Protein AF-A0A510KWB6-F1 (afdb_monomer_lite)

Secondary structure (DSSP, 8-state):
-B-TT--EEEEEESSTTHHHHT--TT-STTSHHHHHHHHHHTSSS--S-EEEEE-TT-SSHHHHHHHHHTSTT-----EEEEEE-TTTTHHHHHHHHHHHHH--S-EEEEEEETTTS-SHHHHHHHHHTS--TTEEEEEE-HHHHHTT--HHIIIIITTTTT--TTS-SSEEEE-TT-------THHHHHHHTT-EEEEEEETTEEEEES-B-TTSSSBHHHHHHHHHHHHHHTT-

Radius of gyration: 16.88 Å; chains: 1; bounding box: 36×42×45 Å

pLDDT: mean 74.47, std 12.45, range [38.59, 93.94]

Structure (mmCIF, N/CA/C/O backbone):
data_AF-A0A510KWB6-F1
#
_entry.id   AF-A0A510KWB6-F1
#
loop_
_atom_site.group_PDB
_atom_site.id
_atom_site.type_symbol
_atom_site.label_atom_id
_atom_site.label_alt_id
_atom_site.label_comp_id
_atom_site.label_asym_id
_atom_site.label_entity_id
_atom_site.label_seq_id
_atom_site.pdbx_PDB_ins_code
_atom_site.Cartn_x
_atom_site.Cartn_y
_atom_site.Cartn_z
_atom_site.occupancy
_atom_site.B_iso_or_equiv
_atom_site.auth_seq_id
_atom_site.auth_comp_id
_atom_site.auth_asym_id
_atom_site.auth_atom_id
_atom_site.pdbx_PDB_model_num
ATOM 1 N N . MET A 1 1 ? 1.856 -0.713 -8.725 1.00 49.19 1 MET A N 1
ATOM 2 C CA . MET A 1 1 ? 2.207 0.492 -7.928 1.00 49.19 1 MET A CA 1
ATOM 3 C C . MET A 1 1 ? 1.748 1.726 -8.698 1.00 49.19 1 MET A C 1
ATOM 5 O O . MET A 1 1 ? 1.949 1.733 -9.905 1.00 49.19 1 MET A O 1
ATOM 9 N N . PHE A 1 2 ? 1.135 2.723 -8.046 1.00 50.28 2 PHE A N 1
ATOM 10 C CA . PHE A 1 2 ? 0.721 3.975 -8.703 1.00 50.28 2 PHE A CA 1
ATOM 11 C C . PHE A 1 2 ? 1.737 5.094 -8.455 1.00 50.28 2 PHE A C 1
ATOM 13 O O . PHE A 1 2 ? 2.165 5.289 -7.317 1.00 50.28 2 PHE A O 1
ATOM 20 N N . TYR A 1 3 ? 2.098 5.827 -9.510 1.00 57.41 3 TYR A N 1
ATOM 21 C CA . TYR A 1 3 ? 2.950 7.012 -9.425 1.00 57.41 3 TYR A CA 1
ATOM 22 C C . TYR A 1 3 ? 2.440 8.084 -10.391 1.00 57.41 3 TYR A C 1
ATOM 24 O O . TYR A 1 3 ? 2.232 7.813 -11.573 1.00 57.41 3 TYR A O 1
ATOM 32 N N . LYS A 1 4 ? 2.199 9.292 -9.876 1.00 58.19 4 LYS A N 1
ATOM 33 C CA . LYS A 1 4 ? 1.528 10.381 -10.605 1.00 58.19 4 LYS A CA 1
ATOM 34 C C . LYS A 1 4 ? 2.449 11.113 -11.589 1.00 58.19 4 LYS A C 1
ATOM 36 O O . LYS A 1 4 ? 1.963 11.821 -12.466 1.00 58.19 4 LYS A O 1
ATOM 41 N N . ASP A 1 5 ? 3.759 10.913 -11.468 1.00 63.62 5 ASP A N 1
ATOM 42 C CA . ASP A 1 5 ? 4.750 11.711 -12.198 1.00 63.62 5 ASP A CA 1
ATOM 43 C C . ASP A 1 5 ? 4.896 11.297 -13.670 1.00 63.62 5 ASP A C 1
ATOM 45 O O . ASP A 1 5 ? 5.505 12.022 -14.456 1.00 63.62 5 ASP A O 1
ATOM 49 N N . PHE A 1 6 ? 4.302 10.168 -14.073 1.00 68.94 6 PHE A N 1
ATOM 50 C CA . PHE A 1 6 ? 4.433 9.629 -15.424 1.00 68.94 6 PHE A CA 1
ATOM 51 C C . PHE A 1 6 ? 3.087 9.242 -16.037 1.00 68.94 6 PHE A C 1
ATOM 53 O O . PHE A 1 6 ? 2.169 8.806 -15.343 1.00 68.94 6 PHE A O 1
ATOM 60 N N . ALA A 1 7 ? 2.999 9.362 -17.362 1.00 71.88 7 ALA A N 1
ATOM 61 C CA . ALA A 1 7 ? 1.980 8.701 -18.167 1.00 71.88 7 ALA A CA 1
ATOM 62 C C . ALA A 1 7 ? 2.545 7.352 -18.632 1.00 71.88 7 ALA A C 1
ATOM 64 O O . ALA A 1 7 ? 3.431 7.312 -19.482 1.00 71.88 7 ALA A O 1
ATOM 65 N N . ILE A 1 8 ? 2.071 6.263 -18.035 1.00 73.88 8 ILE A N 1
ATOM 66 C CA . ILE A 1 8 ? 2.465 4.887 -18.332 1.00 73.88 8 ILE A CA 1
ATOM 67 C C . ILE A 1 8 ? 1.179 4.092 -18.515 1.00 73.88 8 ILE A C 1
ATOM 69 O O . ILE A 1 8 ? 0.385 3.997 -17.574 1.00 73.88 8 ILE A O 1
ATOM 73 N N . SER A 1 9 ? 0.979 3.513 -19.699 1.00 70.75 9 SER A N 1
ATOM 74 C CA . SER A 1 9 ? -0.048 2.484 -19.887 1.00 70.75 9 SER A CA 1
ATOM 75 C C . SER A 1 9 ? 0.174 1.334 -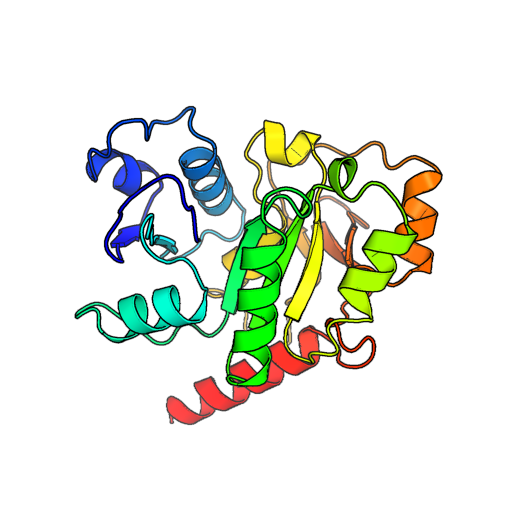18.893 1.00 70.75 9 SER A C 1
ATOM 77 O O . SER A 1 9 ? 1.287 1.173 -18.400 1.00 70.75 9 SER A O 1
ATOM 79 N N . PRO A 1 10 ? -0.853 0.552 -18.528 1.00 73.06 10 PRO A N 1
ATOM 80 C CA . PRO A 1 10 ? -0.660 -0.637 -17.712 1.00 73.06 10 PRO A CA 1
ATOM 81 C C . PRO A 1 10 ? 0.388 -1.545 -18.359 1.00 73.06 10 PRO A C 1
ATOM 83 O O . PRO A 1 10 ? 0.160 -2.092 -19.432 1.00 73.06 10 PRO A O 1
ATOM 86 N N . THR A 1 11 ? 1.536 -1.681 -17.703 1.00 76.81 11 THR A N 1
ATOM 87 C CA . THR A 1 11 ? 2.658 -2.480 -18.200 1.00 76.81 11 THR A CA 1
ATOM 88 C C . THR A 1 11 ? 3.016 -3.531 -17.162 1.00 76.81 11 THR A C 1
ATOM 90 O O . THR A 1 11 ? 3.125 -3.236 -15.966 1.00 76.81 11 THR A O 1
ATOM 93 N N . PHE A 1 12 ? 3.226 -4.759 -17.629 1.00 78.38 12 PHE A N 1
ATOM 94 C CA . PHE A 1 12 ? 3.833 -5.820 -16.840 1.00 78.38 12 PHE A CA 1
ATOM 95 C C . PHE A 1 12 ? 5.342 -5.632 -16.778 1.00 78.38 12 PHE A C 1
ATOM 97 O O . PHE A 1 12 ? 6.016 -5.561 -17.798 1.00 78.38 12 PHE A O 1
ATOM 104 N N . ILE A 1 13 ? 5.849 -5.577 -15.557 1.00 81.31 13 ILE A N 1
ATOM 105 C CA . ILE A 1 13 ? 7.268 -5.559 -15.244 1.00 81.31 13 ILE A CA 1
ATOM 106 C C . ILE A 1 13 ? 7.570 -6.913 -14.624 1.00 81.31 13 ILE A C 1
ATOM 108 O O . ILE A 1 13 ? 6.973 -7.254 -13.600 1.00 81.31 13 ILE A O 1
ATOM 112 N N . THR A 1 14 ? 8.466 -7.666 -15.240 1.00 82.44 14 THR A N 1
ATOM 113 C CA . THR A 1 14 ? 9.001 -8.955 -14.784 1.00 82.44 14 THR A CA 1
ATOM 114 C C . THR A 1 14 ? 10.346 -8.801 -14.077 1.00 82.44 14 THR A C 1
ATOM 116 O O . THR A 1 14 ? 10.689 -9.608 -13.215 1.00 82.44 14 THR A O 1
ATOM 119 N N . GLU A 1 15 ? 11.062 -7.713 -14.358 1.00 87.44 15 GLU A N 1
ATOM 120 C CA . GLU A 1 15 ? 12.245 -7.281 -13.623 1.00 87.44 15 GLU A CA 1
ATOM 121 C C . GLU A 1 15 ? 12.381 -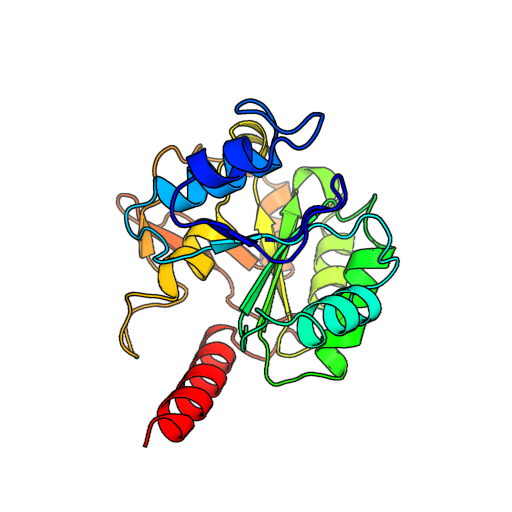5.749 -13.631 1.00 87.44 15 GLU A C 1
ATOM 123 O O . GLU A 1 15 ? 11.819 -5.084 -14.498 1.00 87.44 15 GLU A O 1
ATOM 128 N N . PRO A 1 16 ? 13.126 -5.131 -12.692 1.00 88.00 16 PRO A N 1
ATOM 129 C CA . PRO A 1 16 ? 13.236 -3.670 -12.629 1.00 88.00 16 PRO A CA 1
ATOM 130 C C . PRO A 1 16 ? 13.730 -3.023 -13.929 1.00 88.00 16 PRO A C 1
ATOM 132 O O . PRO A 1 16 ? 13.340 -1.892 -14.215 1.00 88.00 16 PRO A O 1
ATOM 135 N N . GLY A 1 17 ? 14.551 -3.737 -14.710 1.00 90.44 17 GLY A N 1
ATOM 136 C CA . GLY A 1 17 ? 15.065 -3.289 -16.005 1.00 90.44 17 GLY A CA 1
ATOM 137 C C . GLY A 1 17 ? 13.966 -2.914 -17.001 1.00 90.44 17 GLY A C 1
ATOM 138 O O . GLY A 1 17 ? 14.098 -1.884 -17.661 1.00 90.44 17 GLY A O 1
ATOM 139 N N . ASP A 1 18 ? 12.842 -3.640 -17.009 1.00 90.12 18 ASP A N 1
ATOM 140 C CA . ASP A 1 18 ? 11.717 -3.407 -17.929 1.00 90.12 18 ASP A CA 1
ATOM 141 C C . ASP A 1 18 ? 11.168 -1.972 -17.819 1.00 90.12 18 ASP A C 1
ATOM 143 O O . ASP A 1 18 ? 10.675 -1.400 -18.788 1.00 90.12 18 ASP A O 1
ATOM 147 N N . LEU A 1 19 ? 11.290 -1.330 -16.647 1.00 87.62 19 LEU A N 1
ATOM 148 C CA . LEU A 1 19 ? 10.888 0.070 -16.464 1.00 87.62 19 LEU A CA 1
ATOM 149 C C . LEU A 1 19 ? 11.737 1.056 -17.259 1.00 87.62 19 LEU A C 1
ATOM 151 O O . LEU A 1 19 ? 11.233 2.097 -17.679 1.00 87.62 19 LEU A O 1
ATOM 155 N N . LEU A 1 20 ? 13.030 0.773 -17.403 1.00 90.50 20 LEU A N 1
ATOM 156 C CA . LEU A 1 20 ? 13.951 1.629 -18.145 1.00 90.50 20 LEU A CA 1
ATOM 157 C C . LEU A 1 20 ? 13.717 1.480 -19.652 1.00 90.50 20 LEU A C 1
ATOM 159 O O . LEU A 1 20 ? 13.865 2.450 -20.393 1.00 90.50 20 LEU A O 1
ATOM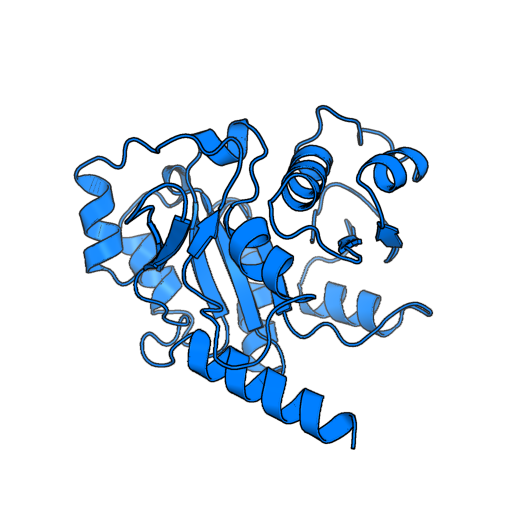 163 N N . GLU A 1 21 ? 13.273 0.300 -20.090 1.00 91.38 21 GLU A N 1
ATOM 164 C CA . GLU A 1 21 ? 12.922 0.018 -21.485 1.00 91.38 21 GLU A CA 1
ATOM 165 C C . GLU A 1 21 ? 11.677 0.779 -21.958 1.00 91.38 21 GLU A C 1
ATOM 167 O O . GLU A 1 21 ? 11.555 1.080 -23.146 1.00 91.38 21 GLU A O 1
ATOM 172 N N . LEU A 1 22 ? 10.803 1.202 -21.033 1.00 86.12 22 LEU A N 1
ATOM 173 C CA . LEU A 1 22 ? 9.678 2.097 -21.340 1.00 86.12 22 LEU A CA 1
ATOM 174 C C . LEU A 1 22 ? 10.124 3.478 -21.843 1.00 86.12 22 LEU A C 1
ATOM 176 O O . LEU A 1 22 ? 9.303 4.225 -22.376 1.00 86.12 22 LEU A O 1
ATOM 180 N N . ASN A 1 23 ? 11.404 3.828 -21.668 1.00 85.56 23 ASN A N 1
ATOM 181 C CA . ASN A 1 23 ? 12.025 5.055 -22.166 1.00 85.56 23 ASN A CA 1
ATOM 182 C C . ASN A 1 23 ? 11.252 6.335 -21.782 1.00 85.56 23 ASN A C 1
ATOM 184 O O . ASN A 1 23 ? 11.099 7.276 -22.566 1.00 85.56 23 ASN A O 1
ATOM 188 N N . ILE A 1 24 ? 10.733 6.360 -20.553 1.00 84.69 24 ILE A N 1
ATOM 189 C CA . ILE A 1 24 ? 9.972 7.487 -20.017 1.00 84.69 24 ILE A CA 1
ATOM 190 C C . ILE A 1 24 ? 10.943 8.582 -19.571 1.00 84.69 24 ILE A C 1
ATOM 192 O O . ILE A 1 24 ? 11.820 8.362 -18.735 1.00 84.69 24 ILE A O 1
ATOM 196 N N . SER A 1 25 ? 10.755 9.798 -20.084 1.00 84.12 25 SER A N 1
ATOM 197 C CA . SER A 1 25 ? 11.581 10.950 -19.709 1.00 84.12 25 SER A CA 1
ATOM 198 C C . SER A 1 25 ? 11.573 11.182 -18.193 1.00 84.12 25 SER A C 1
ATOM 200 O O . SER A 1 25 ? 10.521 11.372 -17.590 1.00 84.12 25 SER A O 1
ATOM 202 N N . GLY A 1 26 ? 12.760 11.219 -17.582 1.00 83.12 26 GLY A N 1
ATOM 203 C CA . GLY A 1 26 ? 12.937 11.441 -16.142 1.00 83.12 26 GLY A CA 1
ATOM 204 C C . GLY A 1 26 ? 12.871 10.175 -15.280 1.00 83.12 26 GLY A C 1
ATOM 205 O O . GLY A 1 26 ? 13.313 10.215 -14.131 1.00 83.12 26 GLY A O 1
ATOM 206 N N . LEU A 1 27 ? 12.413 9.043 -15.827 1.00 86.75 27 LEU A N 1
ATOM 207 C CA . LEU A 1 27 ? 12.504 7.744 -15.167 1.00 86.75 27 LEU A CA 1
ATOM 208 C C . LEU A 1 27 ? 13.896 7.144 -15.407 1.00 86.75 27 LEU A C 1
ATOM 210 O O . LEU A 1 27 ? 14.296 6.888 -16.537 1.00 86.75 27 LEU A O 1
ATOM 214 N N . ASN A 1 28 ? 14.655 6.945 -14.333 1.00 88.94 28 ASN A N 1
ATOM 215 C CA . ASN A 1 28 ? 15.967 6.295 -14.347 1.00 88.94 28 ASN A CA 1
ATOM 216 C C . ASN A 1 28 ? 16.218 5.591 -13.006 1.00 88.94 28 ASN A C 1
ATOM 218 O O . ASN A 1 28 ? 15.403 5.695 -12.088 1.00 88.94 28 ASN A O 1
ATOM 222 N N . GLU A 1 29 ? 17.368 4.933 -12.860 1.00 89.44 29 GLU A N 1
ATOM 223 C CA . GLU A 1 29 ? 17.720 4.164 -11.658 1.00 89.44 29 GLU A CA 1
ATOM 224 C C . GLU A 1 29 ? 17.702 4.975 -10.350 1.00 89.44 29 GLU A C 1
ATOM 226 O O . GLU A 1 29 ? 17.475 4.441 -9.262 1.00 89.44 29 GLU A O 1
ATOM 231 N N . ASN A 1 30 ? 17.922 6.289 -10.434 1.00 86.50 30 ASN A N 1
ATOM 232 C CA . ASN A 1 30 ? 17.920 7.167 -9.269 1.00 86.50 30 ASN A CA 1
ATOM 233 C C . ASN A 1 30 ? 16.517 7.642 -8.875 1.00 86.50 30 ASN A C 1
ATOM 235 O O . ASN A 1 30 ? 16.350 8.159 -7.765 1.00 86.50 30 ASN A O 1
ATOM 239 N N . HIS A 1 31 ? 15.527 7.460 -9.747 1.00 83.69 31 HIS A N 1
ATOM 240 C CA . HIS A 1 31 ? 14.159 7.896 -9.531 1.00 83.69 31 HIS A CA 1
ATOM 241 C C . HIS A 1 31 ? 13.463 7.058 -8.445 1.00 83.69 31 HIS A C 1
ATOM 243 O O . HIS A 1 31 ? 13.607 5.836 -8.398 1.00 83.69 31 HIS A O 1
ATOM 249 N N . ASN A 1 32 ? 12.664 7.697 -7.581 1.00 76.31 32 ASN A N 1
ATOM 250 C CA . ASN A 1 32 ? 12.010 7.020 -6.452 1.00 76.31 32 ASN A CA 1
ATOM 251 C C . ASN A 1 32 ? 11.112 5.867 -6.911 1.00 76.31 32 ASN A C 1
ATOM 253 O O . ASN A 1 32 ? 11.165 4.786 -6.334 1.00 76.31 32 ASN A O 1
ATOM 257 N N . PHE A 1 33 ? 10.345 6.069 -7.986 1.00 77.88 33 PHE A N 1
ATOM 258 C CA . PHE A 1 33 ? 9.503 5.018 -8.560 1.00 77.88 33 PHE A CA 1
ATOM 259 C C . PHE A 1 33 ? 10.300 3.766 -8.958 1.00 77.88 33 PHE A C 1
ATOM 261 O O . PHE A 1 33 ? 9.929 2.662 -8.566 1.00 77.88 33 PHE A O 1
ATOM 268 N N . TYR A 1 34 ? 11.430 3.936 -9.656 1.00 84.75 34 TYR A N 1
ATOM 269 C CA . TYR A 1 34 ? 12.299 2.818 -10.025 1.00 84.75 34 TYR A CA 1
ATOM 270 C C . TYR A 1 34 ? 12.833 2.107 -8.783 1.00 84.75 34 TYR A C 1
ATOM 272 O O . TYR A 1 34 ? 12.730 0.889 -8.678 1.00 84.75 34 TYR A O 1
ATOM 280 N N . LYS A 1 35 ? 13.348 2.864 -7.805 1.00 82.44 35 LYS A N 1
ATOM 281 C CA . LYS A 1 35 ? 13.899 2.284 -6.575 1.00 82.44 35 LYS A CA 1
ATOM 282 C C . LYS A 1 35 ? 12.866 1.475 -5.795 1.00 82.44 35 LYS A C 1
ATOM 284 O O . LYS A 1 35 ? 13.223 0.439 -5.252 1.00 82.44 35 LYS A O 1
ATOM 289 N N . LEU A 1 36 ? 11.601 1.899 -5.776 1.00 77.31 36 LEU A N 1
ATOM 290 C CA . LEU A 1 36 ? 10.521 1.180 -5.090 1.00 77.31 36 LEU A CA 1
ATOM 291 C C . LEU A 1 36 ? 10.212 -0.162 -5.776 1.00 77.31 36 LEU A C 1
ATOM 293 O O . LEU A 1 36 ? 10.038 -1.172 -5.093 1.00 77.31 36 LEU A O 1
ATOM 297 N N . ILE A 1 37 ? 10.228 -0.206 -7.112 1.00 79.81 37 ILE A N 1
ATOM 298 C CA . ILE A 1 37 ? 10.082 -1.456 -7.871 1.00 79.81 37 ILE A CA 1
ATOM 299 C C . ILE A 1 37 ? 11.324 -2.347 -7.722 1.00 79.81 37 ILE A C 1
ATOM 301 O O . ILE A 1 37 ? 11.193 -3.520 -7.379 1.00 79.81 37 ILE A O 1
ATOM 305 N N . ALA A 1 38 ? 12.530 -1.794 -7.862 1.00 81.88 38 ALA A N 1
ATOM 306 C CA . ALA A 1 38 ? 13.785 -2.513 -7.625 1.00 81.88 38 ALA A CA 1
ATOM 307 C C . ALA A 1 38 ? 13.878 -3.067 -6.194 1.00 81.88 38 ALA A C 1
ATOM 309 O O . ALA A 1 38 ? 14.337 -4.189 -5.966 1.00 81.88 38 ALA A O 1
ATOM 310 N N . SER A 1 39 ? 13.375 -2.313 -5.218 1.00 77.81 39 SER A N 1
ATOM 311 C CA . SER A 1 39 ? 13.257 -2.771 -3.843 1.00 77.81 39 SER A CA 1
ATOM 312 C C . SER A 1 39 ? 12.329 -3.974 -3.749 1.00 77.81 39 SER A C 1
ATOM 314 O O . SER A 1 39 ? 12.745 -4.960 -3.153 1.00 77.81 39 SER A O 1
ATOM 316 N N . ALA A 1 40 ? 11.147 -3.958 -4.374 1.00 75.12 40 ALA A N 1
ATOM 317 C CA . ALA A 1 40 ? 10.238 -5.106 -4.369 1.00 75.12 40 ALA A CA 1
ATOM 318 C C . ALA A 1 40 ? 10.892 -6.377 -4.948 1.00 75.12 40 ALA A C 1
ATOM 320 O O . ALA A 1 40 ? 10.759 -7.451 -4.365 1.00 75.12 40 ALA A O 1
ATOM 321 N N . TYR A 1 41 ? 11.665 -6.248 -6.031 1.00 77.81 41 TYR A N 1
ATOM 322 C CA . TYR A 1 41 ? 12.361 -7.374 -6.669 1.00 77.81 41 TYR A CA 1
ATOM 323 C C . TYR A 1 41 ? 13.589 -7.893 -5.898 1.00 77.81 41 TYR A C 1
ATOM 325 O O . TYR A 1 41 ? 13.981 -9.042 -6.080 1.00 77.81 41 TYR A O 1
ATOM 333 N N . SER A 1 42 ? 14.174 -7.093 -5.002 1.00 76.19 42 SER A N 1
ATOM 334 C CA . SER A 1 42 ? 15.333 -7.497 -4.178 1.00 76.19 42 SER A CA 1
ATOM 335 C C . SER A 1 42 ? 14.964 -8.180 -2.85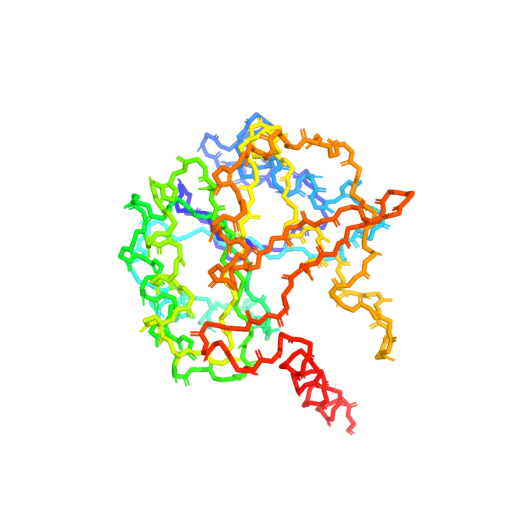2 1.00 76.19 42 SER A C 1
ATOM 337 O O . SER A 1 42 ? 15.843 -8.503 -2.045 1.00 76.19 42 SER A O 1
ATOM 339 N N . GLN A 1 43 ? 13.671 -8.390 -2.594 1.00 72.00 43 GLN A N 1
ATOM 340 C CA . GLN A 1 43 ? 13.199 -9.062 -1.384 1.00 72.00 43 GLN A CA 1
ATOM 341 C C . GLN A 1 43 ? 13.275 -10.582 -1.507 1.00 72.00 43 GLN A C 1
ATOM 343 O O . GLN A 1 43 ? 13.285 -11.130 -2.603 1.00 72.00 43 GLN A O 1
ATOM 348 N N . ALA A 1 44 ? 13.274 -11.271 -0.361 1.00 63.94 44 ALA A N 1
ATOM 349 C CA . ALA A 1 44 ? 13.306 -12.736 -0.310 1.00 63.94 44 ALA A CA 1
ATOM 350 C C . ALA A 1 44 ? 12.115 -13.395 -1.034 1.00 63.94 44 ALA A C 1
ATOM 352 O O . ALA A 1 44 ? 12.236 -14.514 -1.522 1.00 63.94 44 ALA A O 1
ATOM 353 N N . TYR A 1 45 ? 10.981 -12.693 -1.107 1.00 63.22 45 TYR A N 1
ATOM 354 C CA . TYR A 1 45 ? 9.819 -13.090 -1.895 1.00 63.22 45 TYR A CA 1
ATOM 355 C C . TYR A 1 45 ? 9.657 -12.126 -3.066 1.00 63.22 45 TYR A C 1
ATOM 357 O O . TYR A 1 45 ? 9.018 -11.078 -2.951 1.00 63.22 45 TYR A O 1
ATOM 365 N N . THR A 1 46 ? 10.298 -12.473 -4.177 1.00 66.38 46 THR A N 1
ATOM 366 C CA . THR A 1 46 ? 10.262 -11.699 -5.414 1.00 66.38 46 THR A CA 1
ATOM 367 C C . THR A 1 46 ? 8.874 -11.804 -6.060 1.00 66.38 46 THR A C 1
ATOM 369 O O . THR A 1 46 ? 8.367 -12.919 -6.227 1.00 66.38 46 THR A O 1
ATOM 372 N N . PRO A 1 47 ? 8.236 -10.681 -6.437 1.00 64.75 47 PRO A N 1
ATOM 373 C CA . PRO A 1 47 ? 7.014 -10.714 -7.232 1.00 64.75 47 PRO A CA 1
ATOM 374 C C . PRO A 1 47 ? 7.230 -11.490 -8.537 1.00 64.75 47 PRO A C 1
ATOM 376 O O . PRO A 1 47 ? 8.266 -11.339 -9.175 1.00 64.75 47 PRO A O 1
ATOM 379 N N . LEU A 1 48 ? 6.247 -12.293 -8.955 1.00 64.56 48 LEU A N 1
ATOM 380 C CA . LEU A 1 48 ? 6.279 -12.929 -10.280 1.00 64.56 48 LEU A CA 1
ATOM 381 C C . LEU A 1 48 ? 6.098 -11.896 -11.396 1.00 64.56 48 LEU A C 1
ATOM 383 O O . LEU A 1 48 ? 6.727 -12.005 -12.436 1.00 64.56 48 LEU A O 1
ATOM 387 N N . ASN A 1 49 ? 5.225 -10.913 -11.162 1.00 66.19 49 ASN A N 1
ATOM 388 C CA . ASN A 1 49 ? 4.991 -9.769 -12.032 1.00 66.19 49 ASN A CA 1
ATOM 389 C C . ASN A 1 49 ? 4.573 -8.574 -11.170 1.00 66.19 49 ASN A C 1
ATOM 391 O O . ASN A 1 49 ? 3.867 -8.740 -10.168 1.00 66.19 49 ASN A O 1
ATOM 395 N N . VAL A 1 50 ? 4.930 -7.364 -11.594 1.00 70.00 50 VAL A N 1
ATOM 396 C CA . VAL A 1 50 ? 4.386 -6.118 -11.049 1.00 70.00 50 VAL A CA 1
ATOM 397 C C . VAL A 1 50 ? 3.722 -5.341 -12.168 1.00 70.00 50 VAL A C 1
ATOM 399 O O . VAL A 1 50 ? 4.340 -5.057 -13.186 1.00 70.00 50 VAL A O 1
ATOM 402 N N . VAL A 1 51 ? 2.473 -4.938 -11.949 1.00 70.69 51 VAL A N 1
ATOM 403 C CA . VAL A 1 51 ? 1.819 -3.983 -12.844 1.00 70.69 51 VAL A CA 1
ATOM 404 C C . VAL A 1 51 ? 2.167 -2.580 -12.408 1.00 70.69 51 VAL A C 1
ATOM 406 O O . VAL A 1 51 ? 1.932 -2.173 -11.255 1.00 70.69 51 VAL A O 1
ATOM 409 N N . VAL A 1 52 ? 2.708 -1.833 -13.355 1.00 73.31 52 VAL A N 1
ATOM 410 C CA . VAL A 1 52 ? 2.924 -0.403 -13.216 1.00 73.31 52 VAL A CA 1
ATOM 411 C C . VAL A 1 52 ? 1.924 0.345 -14.066 1.00 73.31 52 VAL A C 1
ATOM 413 O O . VAL A 1 52 ? 1.607 -0.051 -15.182 1.00 73.31 52 VAL A O 1
ATOM 416 N N . TYR A 1 53 ? 1.397 1.416 -13.489 1.00 69.81 53 TYR A N 1
ATOM 417 C CA . TYR A 1 53 ? 0.466 2.289 -14.169 1.00 69.81 53 TYR A CA 1
ATOM 418 C C . TYR A 1 53 ? 0.691 3.717 -13.692 1.00 69.81 53 TYR A C 1
ATOM 420 O O . TYR A 1 53 ? 0.707 3.987 -12.485 1.00 69.81 53 TYR A O 1
ATOM 428 N N . GLY A 1 54 ? 0.876 4.616 -14.650 1.00 67.00 54 GLY A N 1
ATOM 429 C CA . GLY A 1 54 ? 1.026 6.040 -14.416 1.00 67.00 54 GLY A CA 1
ATOM 430 C C . GLY A 1 54 ? -0.067 6.760 -15.179 1.00 67.00 54 GLY A C 1
ATOM 431 O O . GLY A 1 54 ? -0.116 6.711 -16.403 1.00 67.00 54 GLY A O 1
ATOM 432 N N . ASN A 1 55 ? -0.966 7.429 -14.471 1.00 64.19 55 ASN A N 1
ATOM 433 C CA . ASN A 1 55 ? -1.918 8.315 -15.120 1.00 64.19 55 ASN A CA 1
ATOM 434 C C . ASN A 1 55 ? -1.789 9.700 -14.522 1.00 64.19 55 ASN A C 1
ATOM 436 O O . ASN A 1 55 ? -2.438 10.024 -13.529 1.00 64.19 55 ASN A O 1
ATOM 440 N N . ASN A 1 56 ? -0.955 10.518 -15.157 1.00 66.44 56 ASN A N 1
ATOM 441 C CA . ASN A 1 56 ? -0.798 11.925 -14.807 1.00 66.44 56 ASN A CA 1
ATOM 442 C C . ASN A 1 56 ? -2.064 12.761 -15.094 1.00 66.44 56 ASN A C 1
ATOM 444 O O . ASN A 1 56 ? -2.116 13.924 -14.699 1.00 66.44 56 ASN A O 1
ATOM 448 N N . THR A 1 57 ? -3.085 12.184 -15.743 1.00 62.94 57 THR A N 1
ATOM 449 C CA . THR A 1 57 ? -4.371 12.845 -16.025 1.00 62.94 57 THR A CA 1
ATOM 450 C C . THR A 1 57 ? -5.510 12.433 -15.092 1.00 62.94 57 THR A C 1
ATOM 452 O O . THR A 1 57 ? -6.515 13.137 -15.042 1.00 62.94 57 THR A O 1
ATOM 455 N N . ALA A 1 58 ? -5.370 11.347 -14.319 1.00 72.88 58 ALA A N 1
ATOM 456 C CA . ALA A 1 58 ? -6.402 10.933 -13.367 1.00 72.88 58 ALA A CA 1
ATOM 457 C C . ALA A 1 58 ? -6.382 11.842 -12.130 1.00 72.88 58 ALA A C 1
ATOM 459 O O . ALA A 1 58 ? -5.458 11.792 -11.313 1.00 72.88 58 ALA A O 1
ATOM 460 N N . ALA A 1 59 ? -7.424 12.656 -11.967 1.00 79.00 59 ALA A N 1
ATOM 461 C CA . ALA A 1 59 ? -7.601 13.513 -10.801 1.00 79.00 59 ALA A CA 1
ATOM 462 C C . ALA A 1 59 ? -8.138 12.727 -9.595 1.00 79.00 59 ALA A C 1
ATOM 464 O O . ALA A 1 59 ? -7.912 13.118 -8.447 1.00 79.00 59 ALA A O 1
ATOM 465 N N . THR A 1 60 ? -8.828 11.609 -9.844 1.00 87.00 60 THR A N 1
ATOM 466 C CA . THR A 1 60 ? -9.387 10.732 -8.808 1.00 87.00 60 THR A CA 1
ATOM 467 C C . THR A 1 60 ? -8.993 9.270 -9.002 1.00 87.00 60 THR A C 1
ATOM 469 O O . THR A 1 60 ? -8.664 8.826 -10.102 1.00 87.00 60 THR A O 1
ATOM 472 N N . PHE A 1 61 ? -9.073 8.484 -7.928 1.00 87.31 61 PHE A N 1
ATOM 473 C CA . PHE A 1 61 ? -8.848 7.044 -8.008 1.00 87.31 61 PHE A CA 1
ATOM 474 C C . PHE A 1 61 ? -9.906 6.326 -8.861 1.00 87.31 61 PHE A C 1
ATOM 476 O O . PHE A 1 61 ? -9.582 5.381 -9.569 1.00 87.31 61 PHE A O 1
ATOM 483 N N . THR A 1 62 ? -11.158 6.793 -8.871 1.00 89.56 62 THR A N 1
ATOM 484 C CA . THR A 1 62 ? -12.202 6.239 -9.751 1.00 89.56 62 THR A CA 1
ATOM 485 C C . THR A 1 62 ? -11.850 6.413 -11.226 1.00 89.56 62 THR A C 1
ATOM 487 O O . THR A 1 62 ? -11.994 5.474 -12.002 1.00 89.56 62 THR A O 1
ATOM 490 N N . GLU A 1 63 ? -11.364 7.593 -11.621 1.00 86.81 63 GLU A N 1
ATOM 491 C CA . GLU A 1 63 ? -10.902 7.835 -12.994 1.00 86.81 63 GLU A CA 1
ATOM 492 C C . GLU A 1 63 ? -9.742 6.914 -13.354 1.00 86.81 63 GLU A C 1
ATOM 494 O O . GLU A 1 63 ? -9.780 6.275 -14.402 1.00 86.81 63 GLU A O 1
ATOM 499 N N . LEU A 1 64 ? -8.768 6.776 -12.448 1.00 85.06 64 LEU A N 1
ATOM 500 C CA . LEU A 1 64 ? -7.675 5.824 -12.611 1.00 85.06 64 LEU A CA 1
ATOM 501 C C . LEU A 1 64 ? -8.194 4.399 -12.829 1.00 85.06 64 LEU A C 1
ATOM 503 O O . LEU A 1 64 ? -7.757 3.726 -13.759 1.00 85.06 64 LEU A O 1
ATOM 507 N N . MET A 1 65 ? -9.133 3.945 -12.000 1.00 85.31 65 MET A N 1
ATOM 508 C CA . MET A 1 65 ? -9.679 2.593 -12.089 1.00 85.31 65 MET A CA 1
ATOM 509 C C . MET A 1 65 ? -10.477 2.377 -13.371 1.00 85.31 65 MET A C 1
ATOM 511 O O . MET A 1 65 ? -10.381 1.309 -13.964 1.00 85.31 65 MET A O 1
ATOM 515 N N . ASN A 1 66 ? -11.211 3.385 -13.839 1.00 86.06 66 ASN A N 1
ATOM 516 C CA . ASN A 1 66 ? -11.901 3.320 -15.124 1.00 86.06 66 ASN A CA 1
ATOM 517 C C . ASN A 1 66 ? -10.907 3.206 -16.283 1.00 86.06 66 ASN A C 1
ATOM 519 O O . ASN A 1 66 ? -11.129 2.416 -17.197 1.00 86.06 66 ASN A O 1
ATOM 523 N N . THR A 1 67 ? -9.805 3.961 -16.255 1.00 80.38 67 THR A N 1
ATOM 524 C CA . THR A 1 67 ? -8.767 3.819 -17.282 1.00 80.38 67 THR A CA 1
ATOM 525 C C . THR A 1 67 ? -8.093 2.451 -17.210 1.00 80.38 67 THR A C 1
ATOM 527 O O . THR A 1 67 ? -7.859 1.847 -18.250 1.00 80.38 67 THR A O 1
ATOM 530 N N . TYR A 1 68 ? -7.834 1.941 -16.003 1.00 79.62 68 TYR A N 1
ATOM 531 C CA . TYR A 1 68 ? -7.268 0.611 -15.798 1.00 79.62 68 TYR A CA 1
ATOM 532 C C . TYR A 1 68 ? -8.179 -0.493 -16.346 1.00 79.62 68 TYR A C 1
ATOM 534 O O . TYR A 1 68 ? -7.739 -1.276 -17.173 1.00 79.62 68 TYR A O 1
ATOM 542 N N . ILE A 1 69 ? -9.446 -0.541 -15.925 1.00 82.75 69 ILE A N 1
ATOM 543 C CA . ILE A 1 69 ? -10.392 -1.613 -16.288 1.00 82.75 69 ILE A CA 1
ATOM 544 C C . ILE A 1 69 ? -10.674 -1.642 -17.796 1.00 82.75 69 ILE A C 1
ATOM 546 O O . ILE A 1 69 ? -10.921 -2.709 -18.348 1.00 82.75 69 ILE A O 1
ATOM 550 N N . ASN A 1 70 ? -10.628 -0.487 -18.463 1.00 82.56 70 ASN A N 1
ATOM 551 C CA . ASN A 1 70 ? -10.849 -0.391 -19.905 1.00 82.56 70 ASN A CA 1
ATOM 552 C C . ASN A 1 70 ? -9.598 -0.707 -20.744 1.00 82.56 70 ASN A C 1
ATOM 554 O O . ASN A 1 70 ? -9.681 -0.665 -21.971 1.00 82.56 70 ASN A O 1
ATOM 558 N N . HIS A 1 71 ? -8.445 -0.972 -20.124 1.00 79.00 71 HIS A N 1
ATOM 559 C CA . HIS A 1 71 ? -7.231 -1.329 -20.852 1.00 79.00 71 HIS A CA 1
ATOM 560 C C . HIS A 1 71 ? -7.293 -2.777 -21.353 1.00 79.00 71 HIS A C 1
ATOM 562 O O . HIS A 1 71 ? -7.767 -3.658 -20.639 1.00 79.00 71 HIS A O 1
ATOM 568 N N . GLU A 1 72 ? -6.788 -3.038 -22.561 1.00 78.44 72 GLU A N 1
ATOM 569 C CA . GLU A 1 72 ? -6.864 -4.368 -23.189 1.00 78.44 72 GLU A CA 1
ATOM 570 C C . GLU A 1 72 ? -6.115 -5.452 -22.399 1.00 78.44 72 GLU A C 1
ATOM 572 O O . GLU A 1 72 ? -6.586 -6.581 -22.298 1.00 78.44 72 GLU A O 1
ATOM 577 N N . ASP A 1 73 ? -5.015 -5.068 -21.751 1.00 71.25 73 ASP A N 1
ATOM 578 C CA . ASP A 1 73 ? -4.197 -5.954 -20.914 1.00 71.25 73 ASP A CA 1
ATOM 579 C C . ASP A 1 73 ? -4.605 -5.969 -19.426 1.00 71.25 73 ASP A C 1
ATOM 581 O O . ASP A 1 73 ? -3.853 -6.434 -18.563 1.00 71.25 73 ASP A O 1
ATOM 585 N N . ALA A 1 74 ? -5.766 -5.407 -19.077 1.00 71.44 74 ALA A N 1
ATOM 586 C CA . ALA A 1 74 ? -6.211 -5.345 -17.689 1.00 71.44 74 ALA A CA 1
ATOM 587 C C . ALA A 1 74 ? -6.581 -6.729 -17.138 1.00 71.44 74 ALA A C 1
ATOM 589 O O . ALA A 1 74 ? -7.237 -7.536 -17.795 1.00 71.44 74 ALA A O 1
ATOM 590 N N . PHE A 1 75 ? -6.242 -6.978 -15.873 1.00 71.31 75 PHE A N 1
ATOM 591 C CA . PHE A 1 75 ? -6.668 -8.180 -15.152 1.00 71.31 75 PHE A CA 1
ATOM 592 C C . PHE A 1 75 ? -7.197 -7.858 -13.752 1.00 71.31 75 PHE A C 1
ATOM 594 O O . PHE A 1 75 ? -7.147 -6.723 -13.274 1.00 71.31 75 PHE A O 1
ATOM 601 N N . GLU A 1 76 ? -7.751 -8.850 -13.063 1.00 73.00 76 GLU A N 1
ATOM 602 C CA . GLU A 1 76 ? -8.286 -8.628 -11.722 1.00 73.00 76 GLU A CA 1
ATOM 603 C C . GLU A 1 76 ? -7.146 -8.391 -10.714 1.00 73.00 76 GLU A C 1
ATOM 605 O O . GLU A 1 76 ? -6.392 -9.300 -10.373 1.00 73.00 76 GLU A O 1
ATOM 610 N N . VAL A 1 77 ? -7.028 -7.152 -10.220 1.00 73.69 77 VAL A N 1
ATOM 611 C CA . VAL A 1 77 ? -6.132 -6.782 -9.114 1.00 73.69 77 VAL A CA 1
ATOM 612 C C . VAL A 1 77 ? -6.965 -6.555 -7.861 1.00 73.69 77 VAL A C 1
ATOM 614 O O . VAL A 1 77 ? -7.760 -5.612 -7.775 1.00 73.69 77 VAL A O 1
ATOM 617 N N . THR A 1 78 ? -6.758 -7.420 -6.873 1.00 74.31 78 THR A N 1
ATOM 618 C CA . THR A 1 78 ? -7.528 -7.441 -5.623 1.00 74.31 78 THR A CA 1
ATOM 619 C C . THR A 1 78 ? -6.832 -6.727 -4.470 1.00 74.31 78 THR A C 1
ATOM 621 O O . THR A 1 78 ? -7.477 -6.401 -3.479 1.00 74.31 78 THR A O 1
ATOM 624 N N . ASN A 1 79 ? -5.544 -6.409 -4.609 1.00 76.12 79 ASN A N 1
ATOM 625 C CA . ASN A 1 79 ? -4.767 -5.668 -3.619 1.00 76.12 79 ASN A CA 1
ATOM 626 C C . ASN A 1 79 ? -4.090 -4.462 -4.270 1.00 76.12 79 ASN A C 1
ATOM 628 O O . ASN A 1 79 ? -3.339 -4.607 -5.232 1.00 76.12 79 ASN A O 1
ATOM 632 N N . TRP A 1 80 ? -4.318 -3.279 -3.712 1.00 80.69 80 TRP A N 1
ATOM 633 C CA . TRP A 1 80 ? -3.750 -2.021 -4.182 1.00 80.69 80 TRP A CA 1
ATOM 634 C C . TRP A 1 80 ? -2.846 -1.437 -3.112 1.00 80.69 80 TRP A C 1
ATOM 636 O O . TRP A 1 80 ? -3.275 -1.227 -1.982 1.00 80.69 80 TRP A O 1
ATOM 646 N N . ILE A 1 81 ? -1.591 -1.168 -3.464 1.00 80.12 81 ILE A N 1
ATOM 647 C CA . ILE A 1 81 ? -0.594 -0.638 -2.535 1.00 80.12 81 ILE A CA 1
ATOM 648 C C . ILE A 1 81 ? -0.056 0.663 -3.114 1.00 80.12 81 ILE A C 1
ATOM 650 O O . ILE A 1 81 ? 0.404 0.706 -4.260 1.00 80.12 81 ILE A O 1
ATOM 654 N N . THR A 1 82 ? -0.113 1.718 -2.311 1.00 79.25 82 THR A N 1
ATOM 655 C CA . THR A 1 82 ? 0.377 3.046 -2.669 1.00 79.25 82 THR A CA 1
ATOM 656 C C . THR A 1 82 ? 1.295 3.600 -1.588 1.00 79.25 82 THR A C 1
ATOM 658 O O . THR A 1 82 ? 1.226 3.182 -0.433 1.00 79.25 82 THR A O 1
ATOM 661 N N . ASN A 1 83 ? 2.152 4.538 -1.980 1.00 77.81 83 ASN A N 1
ATOM 662 C CA . ASN A 1 83 ? 2.996 5.322 -1.093 1.00 77.81 83 ASN A CA 1
ATOM 663 C C . ASN A 1 83 ? 2.743 6.800 -1.382 1.00 77.81 83 ASN A C 1
ATOM 665 O O . ASN A 1 83 ? 2.995 7.248 -2.502 1.00 77.81 83 ASN A O 1
ATOM 669 N N . MET A 1 84 ? 2.169 7.523 -0.423 1.00 76.12 84 MET A N 1
ATOM 670 C CA . MET A 1 84 ? 1.710 8.894 -0.639 1.00 76.12 84 MET A CA 1
ATOM 671 C C . MET A 1 84 ? 2.028 9.795 0.547 1.00 76.12 84 MET A C 1
ATOM 673 O O . MET A 1 84 ? 1.923 9.411 1.713 1.00 76.12 84 MET A O 1
ATOM 677 N N . ASP A 1 85 ? 2.362 11.039 0.222 1.00 76.50 85 ASP A N 1
ATOM 678 C CA . ASP A 1 85 ? 2.437 12.133 1.178 1.00 76.50 85 ASP A CA 1
ATOM 679 C C . ASP A 1 85 ? 1.018 12.524 1.606 1.00 76.50 85 ASP A C 1
ATOM 681 O O . ASP A 1 85 ? 0.199 12.957 0.794 1.00 76.50 85 ASP A O 1
ATOM 685 N N . ILE A 1 86 ? 0.714 12.364 2.894 1.00 76.56 86 ILE A N 1
ATOM 686 C CA . ILE A 1 86 ? -0.634 12.601 3.410 1.00 76.56 86 ILE A CA 1
ATOM 687 C C . ILE A 1 86 ? -1.068 14.071 3.327 1.00 76.56 86 ILE A C 1
ATOM 689 O O . ILE A 1 86 ? -2.265 14.357 3.278 1.00 76.56 86 ILE A O 1
ATOM 693 N N . VAL A 1 87 ? -0.116 15.004 3.306 1.00 76.69 87 VAL A N 1
ATOM 694 C CA . VAL A 1 87 ? -0.390 16.441 3.266 1.00 76.69 87 VAL A CA 1
ATOM 695 C C . VAL A 1 87 ? -0.611 16.876 1.826 1.00 76.69 87 VAL A C 1
ATOM 697 O O . VAL A 1 87 ? -1.656 17.455 1.520 1.00 76.69 87 VAL A O 1
ATOM 700 N N . SER A 1 88 ? 0.337 16.581 0.930 1.00 78.00 88 SER A N 1
ATOM 701 C CA . SER A 1 88 ? 0.248 17.039 -0.463 1.00 78.00 88 SER A CA 1
ATOM 702 C C . SER A 1 88 ? -0.770 16.249 -1.289 1.00 78.00 88 SER A C 1
ATOM 704 O O . SER A 1 88 ? -1.398 16.820 -2.177 1.00 78.00 88 SER A O 1
ATOM 706 N N . GLU A 1 89 ? -0.999 14.970 -0.973 1.00 80.75 89 GLU A N 1
ATOM 707 C CA . GLU A 1 89 ? -1.901 14.088 -1.730 1.00 80.75 89 GLU A CA 1
ATOM 708 C C . GLU A 1 89 ? -3.232 13.812 -1.013 1.00 80.75 89 GLU A C 1
ATOM 710 O O . GLU A 1 89 ? -3.977 12.912 -1.408 1.00 80.75 89 GLU A O 1
ATOM 715 N N . LYS A 1 90 ? -3.590 14.598 0.015 1.00 81.50 90 LYS A N 1
ATOM 716 C CA . LYS A 1 90 ? -4.810 14.399 0.824 1.00 81.50 90 LYS A CA 1
ATOM 717 C C . LYS A 1 90 ? -6.071 14.178 -0.017 1.00 81.50 90 LYS A C 1
ATOM 719 O O . LYS A 1 90 ? -6.859 13.273 0.258 1.00 81.50 90 LYS A O 1
ATOM 724 N N . THR A 1 91 ? -6.270 14.996 -1.049 1.00 85.56 91 THR A N 1
ATOM 725 C CA . THR A 1 91 ? -7.427 14.891 -1.952 1.00 85.56 91 THR A CA 1
ATOM 726 C C . THR A 1 91 ? -7.452 13.552 -2.681 1.00 85.56 91 THR A C 1
ATOM 728 O O . THR A 1 91 ? -8.502 12.913 -2.766 1.00 85.56 91 THR A O 1
ATOM 731 N N . TYR A 1 92 ? -6.299 13.095 -3.167 1.00 85.75 92 TYR A N 1
ATOM 732 C CA . TYR A 1 92 ? -6.205 11.831 -3.881 1.00 85.75 92 TYR A CA 1
ATOM 733 C C . TYR A 1 92 ? -6.412 10.643 -2.935 1.00 85.75 92 TYR A C 1
ATOM 735 O O . TYR A 1 92 ? -7.185 9.740 -3.249 1.00 85.75 92 TYR A O 1
ATOM 743 N N . ILE A 1 93 ? -5.836 10.686 -1.732 1.00 87.06 93 ILE A N 1
ATOM 744 C CA . ILE A 1 93 ? -6.053 9.681 -0.680 1.00 87.06 93 ILE A CA 1
ATOM 745 C C . ILE A 1 93 ? -7.538 9.564 -0.323 1.00 87.06 93 ILE A C 1
ATOM 747 O O . ILE A 1 93 ? -8.083 8.461 -0.288 1.00 87.06 93 ILE A O 1
ATOM 751 N N . ASN A 1 94 ? -8.230 10.692 -0.150 1.00 88.94 94 ASN A N 1
ATOM 752 C CA . ASN A 1 94 ? -9.676 10.700 0.078 1.00 88.94 94 ASN A CA 1
ATOM 753 C C . ASN A 1 94 ? -10.453 10.079 -1.094 1.00 88.94 94 ASN A C 1
ATOM 755 O O . ASN A 1 94 ? -11.482 9.432 -0.881 1.00 88.94 94 ASN A O 1
ATOM 759 N N . SER A 1 95 ? -9.968 10.241 -2.329 1.00 91.50 95 SER A N 1
ATOM 760 C CA . SER A 1 95 ? -10.569 9.599 -3.501 1.00 91.50 95 SER A CA 1
ATOM 761 C C . SER A 1 95 ? -10.384 8.073 -3.497 1.00 91.50 95 SER A C 1
ATOM 763 O O . SER A 1 95 ? -11.334 7.364 -3.823 1.00 91.50 95 SER A O 1
ATOM 765 N N . ILE A 1 96 ? -9.233 7.557 -3.032 1.00 91.31 96 ILE A N 1
ATOM 766 C CA . ILE A 1 96 ? -9.007 6.112 -2.826 1.00 91.31 96 ILE A CA 1
ATOM 767 C C . ILE A 1 96 ? -10.000 5.575 -1.796 1.00 91.31 96 ILE A C 1
ATOM 769 O O . ILE A 1 96 ? -10.697 4.597 -2.053 1.00 91.31 96 ILE A O 1
ATOM 773 N N . VAL A 1 97 ? -10.111 6.242 -0.642 1.00 92.38 97 VAL A N 1
ATOM 774 C CA . VAL A 1 97 ? -11.056 5.852 0.419 1.00 92.38 97 VAL A CA 1
ATOM 775 C C . VAL A 1 97 ? -12.495 5.861 -0.099 1.00 92.38 97 VAL A C 1
ATOM 777 O O . VAL A 1 97 ? -13.272 4.959 0.212 1.00 92.38 97 VAL A O 1
ATOM 780 N N . SER A 1 98 ? -12.862 6.866 -0.897 1.00 93.94 98 SER A N 1
ATOM 781 C CA . SER A 1 98 ? -14.202 6.974 -1.482 1.00 93.94 98 SER A CA 1
ATOM 782 C C . SER A 1 98 ? -14.494 5.821 -2.441 1.00 93.94 98 SER A C 1
ATOM 784 O O . SER A 1 98 ? -15.562 5.221 -2.354 1.00 93.94 98 SER A O 1
ATOM 786 N N . TYR A 1 99 ? -13.534 5.448 -3.287 1.00 93.62 99 TYR A N 1
ATOM 787 C CA . TYR A 1 99 ? -13.658 4.280 -4.159 1.00 93.62 99 TYR A CA 1
ATOM 788 C C . TYR A 1 99 ? -13.733 2.965 -3.365 1.00 93.62 99 TYR A C 1
ATOM 790 O O . TYR A 1 99 ? -14.562 2.101 -3.640 1.00 93.62 99 TYR A O 1
ATOM 798 N N . ALA A 1 100 ? -12.938 2.818 -2.306 1.00 93.62 100 ALA A N 1
ATOM 799 C CA . ALA A 1 100 ? -12.976 1.631 -1.451 1.00 93.62 100 ALA A CA 1
ATOM 800 C C . ALA A 1 100 ? -14.318 1.461 -0.706 1.00 93.62 100 ALA A C 1
ATOM 802 O O . ALA A 1 100 ? -14.656 0.368 -0.245 1.00 93.62 100 ALA A O 1
ATOM 803 N N . LYS A 1 101 ? -15.124 2.525 -0.579 1.00 93.00 101 LYS A N 1
ATOM 804 C CA . LYS A 1 101 ? -16.509 2.418 -0.088 1.00 93.00 101 LYS A CA 1
ATOM 805 C C . LYS A 1 101 ? -17.434 1.751 -1.101 1.00 93.00 101 LYS A C 1
ATOM 807 O O . LYS A 1 101 ? -18.368 1.081 -0.670 1.00 93.00 101 LYS A O 1
ATOM 812 N N . THR A 1 102 ? -17.172 1.905 -2.398 1.00 92.81 102 THR A N 1
ATOM 813 C CA . THR A 1 102 ? -17.995 1.330 -3.471 1.00 92.81 102 THR A CA 1
ATOM 814 C C . THR A 1 102 ? -17.542 -0.065 -3.882 1.00 92.81 102 THR A C 1
ATOM 816 O O . THR A 1 102 ? -18.372 -0.873 -4.277 1.00 92.81 102 THR A O 1
ATOM 819 N N . ASP A 1 103 ? -16.249 -0.364 -3.761 1.00 90.31 103 ASP A N 1
ATOM 820 C CA . ASP A 1 103 ? -15.676 -1.654 -4.139 1.00 90.31 103 ASP A CA 1
ATOM 821 C C . ASP A 1 103 ? -15.104 -2.375 -2.913 1.00 90.31 103 ASP A C 1
ATOM 823 O O . ASP A 1 103 ? -14.031 -2.041 -2.404 1.00 90.31 103 ASP A O 1
ATOM 827 N N . LYS A 1 104 ? -15.863 -3.358 -2.416 1.00 89.25 104 LYS A N 1
ATOM 828 C CA . LYS A 1 104 ? -15.506 -4.185 -1.250 1.00 89.25 104 LYS A CA 1
ATOM 829 C C . LYS A 1 104 ? -14.741 -5.443 -1.614 1.00 89.25 104 LYS A C 1
ATOM 831 O O . LYS A 1 104 ? -14.361 -6.195 -0.719 1.00 89.25 104 LYS A O 1
ATOM 836 N N . ASP A 1 105 ? -14.491 -5.649 -2.896 1.00 86.25 105 ASP A N 1
ATOM 837 C CA . ASP A 1 105 ? -13.803 -6.820 -3.407 1.00 86.25 105 ASP A CA 1
ATOM 838 C C . ASP A 1 105 ? -12.284 -6.642 -3.456 1.00 86.25 105 ASP A C 1
ATOM 840 O O . ASP A 1 105 ? -11.557 -7.592 -3.759 1.00 86.25 105 ASP A O 1
ATOM 844 N N . LYS A 1 106 ? -11.809 -5.443 -3.116 1.00 86.94 106 LYS A N 1
ATOM 845 C CA . LYS A 1 106 ? -10.401 -5.057 -3.120 1.00 86.94 106 LYS A CA 1
ATOM 846 C C . LYS A 1 106 ? -9.936 -4.661 -1.725 1.00 86.94 106 LYS A C 1
ATOM 848 O O . LYS A 1 106 ? -10.720 -4.123 -0.949 1.00 86.94 106 LYS A O 1
ATOM 853 N N . GLN A 1 107 ? -8.661 -4.875 -1.433 1.00 88.12 107 GLN A N 1
ATOM 854 C CA . GLN A 1 107 ? -7.973 -4.355 -0.256 1.00 88.12 107 GLN A CA 1
ATOM 855 C C . GLN A 1 107 ? -7.007 -3.243 -0.675 1.00 88.12 107 GLN A C 1
ATOM 857 O O . GLN A 1 107 ? -6.254 -3.388 -1.638 1.00 88.12 107 GLN A O 1
ATOM 862 N N . PHE A 1 108 ? -6.998 -2.143 0.072 1.00 89.38 108 PHE A N 1
ATOM 863 C CA . PHE A 1 108 ? -6.142 -0.988 -0.182 1.00 89.38 108 PHE A CA 1
ATOM 864 C C . PHE A 1 108 ? -5.162 -0.783 0.971 1.00 89.38 108 PHE A C 1
ATOM 866 O O . PHE A 1 108 ? -5.558 -0.733 2.133 1.00 89.38 108 PHE A O 1
ATOM 873 N N . PHE A 1 109 ? -3.887 -0.614 0.647 1.00 88.06 109 PHE A N 1
ATOM 874 C CA . PHE A 1 109 ? -2.819 -0.271 1.577 1.00 88.06 109 PHE A CA 1
ATOM 875 C C . PHE A 1 109 ? -2.248 1.088 1.192 1.00 88.06 109 PHE A C 1
ATOM 877 O O . PHE A 1 109 ? -1.713 1.263 0.095 1.00 88.06 109 PHE A O 1
ATOM 884 N N . ILE A 1 110 ? -2.364 2.047 2.103 1.00 88.12 110 ILE A N 1
ATOM 885 C CA . ILE A 1 110 ? -1.864 3.407 1.926 1.00 88.12 110 ILE A CA 1
ATOM 886 C C . ILE A 1 110 ? -0.691 3.578 2.885 1.00 88.12 110 ILE A C 1
ATOM 888 O O . ILE A 1 110 ? -0.882 3.782 4.086 1.00 88.12 110 ILE A O 1
ATOM 892 N N . ALA A 1 111 ? 0.522 3.446 2.350 1.00 83.31 111 ALA A N 1
ATOM 893 C CA . ALA A 1 111 ? 1.735 3.761 3.084 1.00 83.31 111 ALA A CA 1
ATOM 894 C C . ALA A 1 111 ? 1.867 5.281 3.219 1.00 83.31 111 ALA A C 1
ATOM 896 O O . ALA A 1 111 ? 1.769 6.006 2.224 1.00 83.31 111 ALA A O 1
ATOM 897 N N . VAL A 1 112 ? 2.071 5.745 4.451 1.00 79.75 112 VAL A N 1
ATOM 898 C CA . VAL A 1 112 ? 2.196 7.166 4.787 1.00 79.75 112 VAL A CA 1
ATOM 899 C C . VAL A 1 112 ? 3.542 7.443 5.435 1.00 79.75 112 VAL A C 1
ATOM 901 O O . VAL A 1 112 ? 3.982 6.717 6.325 1.00 79.75 112 VAL A O 1
ATOM 904 N N . ASP A 1 113 ? 4.181 8.522 5.003 1.00 77.31 113 ASP A N 1
ATOM 905 C CA . ASP A 1 113 ? 5.431 9.001 5.584 1.00 77.31 113 ASP A CA 1
ATOM 906 C C . ASP A 1 113 ? 5.189 9.597 6.983 1.00 77.31 113 ASP A C 1
ATOM 908 O O . ASP A 1 113 ? 4.534 10.634 7.124 1.00 77.31 113 ASP A O 1
ATOM 912 N N . TYR A 1 114 ? 5.737 8.955 8.020 1.00 71.12 114 TYR A N 1
ATOM 913 C CA . TYR A 1 114 ? 5.515 9.339 9.416 1.00 71.12 114 TYR A CA 1
ATOM 914 C C . TYR A 1 114 ? 5.963 10.765 9.761 1.00 71.12 114 TYR A C 1
ATOM 916 O O . TYR A 1 114 ? 5.332 11.397 10.610 1.00 71.12 114 TYR A O 1
ATOM 924 N N . GLU A 1 115 ? 7.018 11.291 9.124 1.00 73.31 115 GLU A N 1
ATOM 925 C CA . GLU A 1 115 ? 7.502 12.652 9.412 1.00 73.31 115 GLU A CA 1
ATOM 926 C C . GLU A 1 115 ? 6.547 13.715 8.867 1.00 73.31 115 GLU A C 1
ATOM 928 O O . GLU A 1 115 ? 6.567 14.859 9.320 1.00 73.31 115 GLU A O 1
ATOM 933 N N . LYS A 1 116 ? 5.664 13.325 7.942 1.00 73.94 116 LYS A N 1
ATOM 934 C CA . LYS A 1 116 ? 4.696 14.211 7.291 1.00 73.94 116 LYS A CA 1
ATOM 935 C C . LYS A 1 116 ? 3.295 14.141 7.877 1.00 73.94 116 LYS A C 1
ATOM 937 O O . LYS A 1 116 ? 2.486 15.014 7.594 1.00 73.94 116 LYS A O 1
ATOM 942 N N . VAL A 1 117 ? 3.006 13.155 8.729 1.00 70.38 117 VAL A N 1
ATOM 943 C CA . VAL A 1 117 ? 1.703 13.035 9.410 1.00 70.38 117 VAL A CA 1
ATOM 944 C C . VAL A 1 117 ? 1.448 14.206 10.368 1.00 70.38 117 VAL A C 1
ATOM 946 O O . VAL A 1 117 ? 0.308 14.424 10.753 1.00 70.38 117 VAL A O 1
ATOM 949 N N . GLY A 1 118 ? 2.480 14.976 10.740 1.00 63.62 118 GLY A N 1
ATOM 950 C CA . GLY A 1 118 ? 2.364 16.272 11.424 1.00 63.62 118 GLY A CA 1
ATOM 951 C C . GLY A 1 118 ? 1.976 16.190 12.904 1.00 63.62 118 GLY A C 1
ATOM 952 O O . GLY A 1 118 ? 2.548 16.889 13.740 1.00 63.62 118 GLY A O 1
ATOM 953 N N . SER A 1 119 ? 1.040 15.310 13.266 1.00 69.62 119 SER A N 1
ATOM 954 C CA . SER A 1 119 ? 0.622 15.059 14.644 1.00 69.62 119 SER A CA 1
ATOM 955 C C . SER A 1 119 ? -0.052 13.697 14.815 1.00 69.62 119 SER A C 1
ATOM 957 O O . SER A 1 119 ? -0.639 13.135 13.892 1.00 69.62 119 SER A O 1
ATOM 959 N N . ALA A 1 120 ? -0.066 13.193 16.048 1.00 66.62 120 ALA A N 1
ATOM 960 C CA . ALA A 1 120 ? -0.806 11.980 16.378 1.00 66.62 120 ALA A CA 1
ATOM 961 C C . ALA A 1 120 ? -2.321 12.102 16.167 1.00 66.62 120 ALA A C 1
ATOM 963 O O . ALA A 1 120 ? -2.976 11.116 15.848 1.00 66.62 120 ALA A O 1
ATOM 964 N N . ALA A 1 121 ? -2.875 13.308 16.302 1.00 73.06 121 ALA A N 1
ATOM 965 C CA . ALA A 1 121 ? -4.289 13.547 16.056 1.00 73.06 121 ALA A CA 1
ATOM 966 C C . ALA A 1 121 ? -4.645 13.335 14.578 1.00 73.06 121 ALA A C 1
ATOM 968 O O . ALA A 1 121 ? -5.645 12.692 14.286 1.00 73.06 121 ALA A O 1
ATOM 969 N N . GLU A 1 122 ? -3.828 13.821 13.641 1.00 75.94 122 GLU A N 1
ATOM 970 C CA . GLU A 1 122 ? -4.053 13.577 12.208 1.00 75.94 122 GLU A CA 1
ATOM 971 C C . GLU A 1 122 ? -3.928 12.097 11.858 1.00 75.94 122 GLU A C 1
ATOM 973 O O . GLU A 1 122 ? -4.755 11.557 11.130 1.00 75.94 122 GLU A O 1
ATOM 978 N N . ALA A 1 123 ? -2.974 11.413 12.477 1.00 70.81 123 ALA A N 1
ATOM 979 C CA . ALA A 1 123 ? -2.855 9.967 12.415 1.00 70.81 123 ALA A CA 1
ATOM 980 C C . ALA A 1 123 ? -4.125 9.215 12.856 1.00 70.81 123 ALA A C 1
ATOM 982 O O . ALA A 1 123 ? -4.606 8.343 12.132 1.00 70.81 123 ALA A O 1
ATOM 983 N N . VAL A 1 124 ? -4.692 9.565 14.019 1.00 71.56 124 VAL A N 1
ATOM 984 C CA . VAL A 1 124 ? -5.968 8.997 14.497 1.00 71.56 124 VAL A CA 1
ATOM 985 C C . VAL A 1 124 ? -7.062 9.240 13.464 1.00 71.56 124 VAL A C 1
ATOM 987 O O . VAL A 1 124 ? -7.831 8.330 13.154 1.00 71.56 124 VAL A O 1
ATOM 990 N N . LYS A 1 125 ? -7.139 10.452 12.907 1.00 77.12 125 LYS A N 1
ATOM 991 C CA . LYS A 1 125 ? -8.176 10.809 11.934 1.00 77.12 125 LYS A CA 1
ATOM 992 C C . LYS A 1 125 ? -8.116 9.940 10.687 1.00 77.12 125 LYS A C 1
ATOM 994 O O . LYS A 1 125 ? -9.150 9.440 10.256 1.00 77.12 125 LYS A O 1
ATOM 999 N N . LEU A 1 126 ? -6.919 9.666 10.168 1.00 74.69 126 LEU A N 1
ATOM 1000 C CA . LEU A 1 126 ? -6.743 8.738 9.045 1.00 74.69 126 LEU A CA 1
ATOM 1001 C C . LEU A 1 126 ? -7.310 7.349 9.353 1.00 74.69 126 LEU A C 1
ATOM 1003 O O . LEU A 1 126 ? -7.960 6.742 8.503 1.00 74.69 126 LEU A O 1
ATOM 1007 N N . GLN A 1 127 ? -7.113 6.861 10.576 1.00 73.88 127 GLN A N 1
ATOM 1008 C CA . GLN A 1 127 ? -7.585 5.540 10.976 1.00 73.88 127 GLN A CA 1
ATOM 1009 C C . GLN A 1 127 ? -9.076 5.493 11.326 1.00 73.88 127 GLN A C 1
ATOM 1011 O O . GLN A 1 127 ? -9.664 4.423 11.257 1.00 73.88 127 GLN A O 1
ATOM 1016 N N . THR A 1 128 ? -9.687 6.607 11.738 1.00 70.25 128 THR A N 1
ATOM 1017 C CA . THR A 1 128 ? -11.014 6.591 12.388 1.00 70.25 128 THR A CA 1
ATOM 1018 C C . THR A 1 128 ? -12.096 7.386 11.662 1.00 70.25 128 THR A C 1
ATOM 1020 O O . THR A 1 128 ? -13.270 7.045 11.783 1.00 70.25 128 THR A O 1
ATOM 1023 N N . GLU A 1 129 ? -11.747 8.408 10.875 1.00 78.81 129 GLU A N 1
ATOM 1024 C CA . GLU A 1 129 ? -12.731 9.237 10.155 1.00 78.81 129 GLU A CA 1
ATOM 1025 C C . GLU A 1 129 ? -13.131 8.627 8.802 1.00 78.81 129 GLU A C 1
ATOM 1027 O O . GLU A 1 129 ? -14.206 8.914 8.274 1.00 78.81 129 GLU A O 1
ATOM 1032 N N . ASN A 1 130 ? -12.295 7.750 8.239 1.00 81.69 130 ASN A N 1
ATOM 1033 C CA . ASN A 1 130 ? -12.558 7.130 6.942 1.00 81.69 130 ASN A CA 1
ATOM 1034 C C . ASN A 1 130 ? -13.666 6.066 7.021 1.00 81.69 130 ASN A C 1
ATOM 1036 O O . ASN A 1 130 ? -14.553 6.051 6.156 1.00 81.69 130 ASN A O 1
ATOM 1040 N N . ASN A 1 131 ? -13.648 5.248 8.083 1.00 87.06 131 ASN A N 1
ATOM 1041 C CA . ASN A 1 131 ? -14.623 4.203 8.405 1.00 87.06 131 ASN A CA 1
ATOM 1042 C C . ASN A 1 131 ? -14.844 3.205 7.254 1.00 87.06 131 ASN A C 1
ATOM 1044 O O . ASN A 1 131 ? -15.954 3.050 6.735 1.00 87.06 131 ASN A O 1
ATOM 1048 N N . VAL A 1 132 ? -13.757 2.564 6.812 1.00 91.88 132 VAL A N 1
ATOM 1049 C CA . VAL A 1 132 ? -13.751 1.615 5.690 1.00 91.88 132 VAL A CA 1
ATOM 1050 C C . VAL A 1 132 ? -13.019 0.327 6.070 1.00 91.88 132 VAL A C 1
ATOM 1052 O O . VAL A 1 132 ? -11.852 0.361 6.453 1.00 91.88 132 VAL A O 1
ATOM 1055 N N . ASN A 1 133 ? -13.695 -0.812 5.900 1.00 92.12 133 ASN A N 1
ATOM 1056 C CA . ASN A 1 133 ? -13.240 -2.151 6.300 1.00 92.12 133 ASN A CA 1
ATOM 1057 C C . ASN A 1 133 ? -12.237 -2.825 5.345 1.00 92.12 133 ASN A C 1
ATOM 1059 O O . ASN A 1 133 ? -11.887 -3.982 5.550 1.00 92.12 133 ASN A O 1
ATOM 1063 N N . ASN A 1 134 ? -11.807 -2.131 4.293 1.00 92.62 134 ASN A N 1
ATOM 1064 C CA . ASN A 1 134 ? -10.888 -2.642 3.276 1.00 92.62 134 ASN A CA 1
ATOM 1065 C C . ASN A 1 134 ? -9.798 -1.629 2.879 1.00 92.62 134 ASN A C 1
ATOM 1067 O O . ASN A 1 134 ? -9.240 -1.700 1.786 1.00 92.62 134 ASN A O 1
ATOM 1071 N N . VAL A 1 135 ? -9.518 -0.659 3.754 1.00 92.88 135 VAL A N 1
ATOM 1072 C CA . VAL A 1 135 ? -8.420 0.307 3.611 1.00 92.88 135 VAL A CA 1
ATOM 1073 C C . VAL A 1 135 ? -7.568 0.248 4.867 1.00 92.88 135 VAL A C 1
ATOM 1075 O O . VAL A 1 135 ? -8.094 0.429 5.961 1.00 92.88 135 VAL A O 1
ATOM 1078 N N . ALA A 1 136 ? -6.263 0.066 4.717 1.00 90.19 136 ALA A N 1
ATOM 1079 C CA . ALA A 1 136 ? -5.295 0.096 5.800 1.00 90.19 136 ALA A CA 1
ATOM 1080 C C . ALA A 1 136 ? -4.291 1.232 5.584 1.00 90.19 136 ALA A C 1
ATOM 1082 O O . ALA A 1 136 ? -3.594 1.272 4.568 1.00 90.19 136 ALA A O 1
ATOM 1083 N N . PHE A 1 137 ? -4.190 2.134 6.559 1.00 88.56 137 PHE A N 1
ATOM 1084 C CA . PHE A 1 137 ? -3.112 3.119 6.619 1.00 88.56 137 PHE A CA 1
ATOM 1085 C C . PHE A 1 137 ? -1.935 2.513 7.368 1.00 88.56 137 PHE A C 1
ATOM 1087 O O . PHE A 1 137 ? -2.117 2.038 8.490 1.00 88.56 137 PHE A O 1
ATOM 1094 N N . VAL A 1 138 ? -0.752 2.518 6.752 1.00 84.81 138 VAL A N 1
ATOM 1095 C CA . VAL A 1 138 ? 0.474 1.946 7.321 1.00 84.81 138 VAL A CA 1
ATOM 1096 C C . VAL A 1 138 ? 1.535 3.030 7.393 1.00 84.81 138 VAL A C 1
ATOM 1098 O O . VAL A 1 138 ? 1.903 3.616 6.379 1.00 84.81 138 VAL A 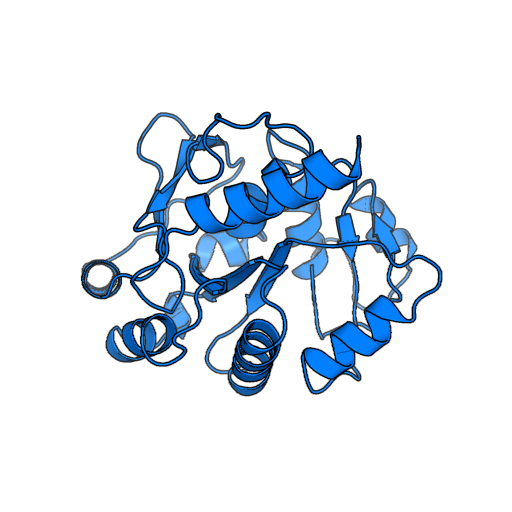O 1
ATOM 1101 N N . ILE A 1 139 ? 2.031 3.303 8.593 1.00 80.75 139 ILE A N 1
ATOM 1102 C CA . ILE A 1 139 ? 3.113 4.260 8.778 1.00 80.75 139 ILE A CA 1
ATOM 1103 C C . ILE A 1 139 ? 4.429 3.647 8.292 1.00 80.75 139 ILE A C 1
ATOM 1105 O O . ILE A 1 139 ? 4.845 2.581 8.759 1.00 80.75 139 ILE A O 1
ATOM 1109 N N . GLU A 1 140 ? 5.112 4.376 7.415 1.00 77.19 140 GLU A N 1
ATOM 1110 C CA . GLU A 1 140 ? 6.464 4.097 6.955 1.00 77.19 140 GLU A CA 1
ATOM 1111 C C . GLU A 1 140 ? 7.447 5.183 7.383 1.00 77.19 140 GLU A C 1
ATOM 1113 O O . GLU A 1 140 ? 7.119 6.353 7.570 1.00 77.19 140 GLU A O 1
ATOM 1118 N N . GLY A 1 141 ? 8.690 4.750 7.548 1.00 71.38 141 GLY A N 1
ATOM 1119 C CA . GLY A 1 141 ? 9.807 5.586 7.930 1.00 71.38 141 GLY A CA 1
ATOM 1120 C C . GLY A 1 141 ? 10.477 6.316 6.769 1.00 71.38 141 GLY A C 1
ATOM 1121 O O . GLY A 1 141 ? 10.778 5.698 5.745 1.00 71.38 141 GLY A O 1
ATOM 1122 N N . THR A 1 142 ? 10.806 7.595 6.953 1.00 72.31 142 THR A N 1
ATOM 1123 C CA . THR A 1 142 ? 11.539 8.417 5.973 1.00 72.31 142 THR A CA 1
ATOM 1124 C C . THR A 1 142 ? 12.887 7.845 5.565 1.00 72.31 142 THR A C 1
ATOM 1126 O O . THR A 1 142 ? 13.266 7.984 4.403 1.00 72.31 142 THR A O 1
ATOM 1129 N N . LYS A 1 143 ? 13.638 7.190 6.463 1.00 76.56 143 LYS A N 1
ATOM 1130 C CA . LYS A 1 143 ? 14.970 6.665 6.113 1.00 76.56 143 LYS A CA 1
ATOM 1131 C C . LYS A 1 143 ? 14.868 5.539 5.097 1.00 76.56 143 LYS A C 1
ATOM 1133 O O . LYS A 1 143 ? 15.723 5.432 4.218 1.00 76.56 143 LYS A O 1
ATOM 1138 N N . ASN A 1 144 ? 13.847 4.695 5.217 1.00 76.25 144 ASN A N 1
ATOM 1139 C CA . ASN A 1 144 ? 13.595 3.633 4.250 1.00 76.25 144 ASN A CA 1
ATOM 1140 C C . ASN A 1 144 ? 13.098 4.201 2.918 1.00 76.25 144 ASN A C 1
ATOM 1142 O O . ASN A 1 144 ? 13.640 3.822 1.881 1.00 76.25 144 ASN A O 1
ATOM 1146 N N . LEU A 1 145 ? 12.186 5.178 2.944 1.00 72.75 145 LEU A N 1
ATOM 1147 C CA . LEU A 1 145 ? 11.733 5.879 1.735 1.00 72.75 145 LEU A CA 1
ATOM 1148 C C . LEU A 1 145 ? 12.880 6.572 0.995 1.00 72.75 145 LEU A C 1
ATOM 1150 O O . LEU A 1 145 ? 13.009 6.421 -0.216 1.00 72.75 145 LEU A O 1
ATOM 1154 N N . ALA A 1 146 ? 13.766 7.262 1.715 1.00 74.12 146 ALA A N 1
ATOM 1155 C CA . ALA A 1 146 ? 14.927 7.943 1.142 1.00 74.12 146 ALA A CA 1
ATOM 1156 C C . ALA A 1 146 ? 15.923 6.975 0.479 1.00 74.12 146 ALA A C 1
ATOM 1158 O O . ALA A 1 146 ? 16.627 7.346 -0.460 1.00 74.12 146 ALA A O 1
ATOM 1159 N N . LYS A 1 147 ? 15.975 5.722 0.945 1.00 72.69 147 LYS A N 1
ATOM 1160 C CA . LYS A 1 147 ? 16.743 4.645 0.304 1.00 72.69 147 LYS A CA 1
ATOM 1161 C C . LYS A 1 147 ? 15.978 3.925 -0.806 1.00 72.69 147 LYS A C 1
ATOM 1163 O O . LYS A 1 147 ? 16.562 3.088 -1.485 1.00 72.69 147 LYS A O 1
ATOM 1168 N N . GLY A 1 148 ? 14.704 4.261 -1.001 1.00 69.88 148 GLY A N 1
ATOM 1169 C CA . GLY A 1 148 ? 13.817 3.607 -1.952 1.00 69.88 148 GLY A CA 1
ATOM 1170 C C . GLY A 1 148 ? 13.356 2.217 -1.518 1.00 69.88 148 GLY A C 1
ATOM 1171 O O . GLY A 1 148 ? 12.890 1.451 -2.351 1.00 69.88 148 GLY A O 1
ATOM 1172 N N . ASN A 1 149 ? 13.467 1.885 -0.230 1.00 74.19 149 ASN A N 1
ATOM 1173 C CA . ASN A 1 149 ? 12.935 0.639 0.306 1.00 74.19 149 ASN A CA 1
ATOM 1174 C C . ASN A 1 149 ? 11.404 0.733 0.389 1.00 74.19 149 ASN A C 1
ATOM 1176 O O . ASN A 1 149 ? 10.884 1.493 1.208 1.00 74.19 149 ASN A O 1
ATOM 1180 N N . TRP A 1 150 ? 10.678 -0.055 -0.408 1.00 74.19 150 TRP A N 1
ATOM 1181 C CA . TRP A 1 150 ? 9.213 -0.081 -0.359 1.00 74.19 150 TRP A CA 1
ATOM 1182 C C . TRP A 1 150 ? 8.727 -1.123 0.648 1.00 74.19 150 TRP A C 1
ATOM 1184 O O . TRP A 1 150 ? 8.503 -2.278 0.299 1.00 74.19 150 TRP A O 1
ATOM 1194 N N . LEU A 1 151 ? 8.582 -0.747 1.917 1.00 74.75 151 LEU A N 1
ATOM 1195 C CA . LEU A 1 151 ? 8.399 -1.729 2.992 1.00 74.75 151 LEU A CA 1
ATOM 1196 C C . LEU A 1 151 ? 7.015 -2.396 2.986 1.00 74.75 151 LEU A C 1
ATOM 1198 O O . LEU A 1 151 ? 6.910 -3.617 3.075 1.00 74.75 151 LEU A O 1
ATOM 1202 N N . THR A 1 152 ? 5.949 -1.612 2.850 1.00 76.50 152 THR A N 1
ATOM 1203 C CA . THR A 1 152 ? 4.563 -2.095 2.771 1.00 76.50 152 THR A CA 1
ATOM 1204 C C . THR A 1 152 ? 4.355 -2.853 1.467 1.00 76.50 152 THR A C 1
ATOM 1206 O O . THR A 1 152 ? 3.705 -3.894 1.464 1.00 76.50 152 THR A O 1
ATOM 1209 N N . GLY A 1 153 ? 4.970 -2.395 0.371 1.00 72.25 153 GLY A N 1
ATOM 1210 C CA . GLY A 1 153 ? 5.007 -3.135 -0.890 1.00 72.25 153 GLY A CA 1
ATOM 1211 C C . GLY A 1 153 ? 5.732 -4.472 -0.776 1.00 72.25 153 GLY A C 1
ATOM 1212 O O . GLY A 1 153 ? 5.220 -5.480 -1.244 1.00 72.25 153 GLY A O 1
ATOM 1213 N N . ALA A 1 154 ? 6.878 -4.520 -0.100 1.00 68.25 154 ALA A N 1
ATOM 1214 C CA . ALA A 1 154 ? 7.615 -5.754 0.161 1.00 68.25 154 ALA A CA 1
ATOM 1215 C C . ALA A 1 154 ? 6.810 -6.736 1.023 1.00 68.25 154 ALA A C 1
ATOM 1217 O O . ALA A 1 154 ? 6.758 -7.929 0.733 1.00 68.25 154 ALA A O 1
ATOM 1218 N N . LEU A 1 155 ? 6.161 -6.236 2.076 1.00 71.44 155 LEU A N 1
ATOM 1219 C CA . LEU A 1 155 ? 5.406 -7.066 3.007 1.00 71.44 155 LEU A CA 1
ATOM 1220 C C . LEU A 1 155 ? 4.108 -7.594 2.385 1.00 71.44 155 LEU A C 1
ATOM 1222 O O . LEU A 1 155 ? 3.805 -8.778 2.505 1.00 71.44 155 LEU A O 1
ATOM 1226 N N . VAL A 1 156 ? 3.347 -6.725 1.724 1.00 69.81 156 VAL A N 1
ATOM 1227 C CA . VAL A 1 156 ? 2.014 -7.052 1.206 1.00 69.81 156 VAL A CA 1
ATOM 1228 C C . VAL A 1 156 ? 2.082 -7.538 -0.241 1.00 69.81 156 VAL A C 1
ATOM 1230 O O . VAL A 1 156 ? 1.415 -8.503 -0.585 1.00 69.81 156 VAL A O 1
ATOM 1233 N N . GLY A 1 157 ? 2.901 -6.908 -1.085 1.00 58.44 157 GLY A N 1
ATOM 1234 C CA . GLY A 1 157 ? 3.029 -7.208 -2.516 1.00 58.44 157 GLY A CA 1
ATOM 1235 C C . GLY A 1 157 ? 3.911 -8.420 -2.829 1.00 58.44 157 GLY A C 1
ATOM 1236 O O . GLY A 1 157 ? 3.533 -9.230 -3.671 1.00 58.44 157 GLY A O 1
ATOM 1237 N N . GLY A 1 158 ? 5.027 -8.615 -2.111 1.00 48.12 158 GLY A N 1
ATOM 1238 C CA . GLY A 1 158 ? 5.881 -9.813 -2.246 1.00 48.12 158 GLY A CA 1
ATOM 1239 C C . GLY A 1 158 ? 5.182 -11.121 -1.840 1.00 48.12 158 GLY A C 1
ATOM 1240 O O . GLY A 1 158 ? 5.615 -12.215 -2.186 1.00 48.12 158 GLY A O 1
ATOM 1241 N N . THR A 1 159 ? 4.052 -11.016 -1.142 1.00 48.78 159 THR A N 1
ATOM 1242 C CA . THR A 1 159 ? 3.301 -12.145 -0.578 1.00 48.78 159 THR A CA 1
ATOM 1243 C C . THR A 1 159 ? 2.255 -12.732 -1.545 1.00 48.78 159 THR A C 1
ATOM 1245 O O . THR A 1 159 ? 1.751 -13.827 -1.307 1.00 48.78 159 THR A O 1
ATOM 1248 N N . ILE A 1 160 ? 1.949 -12.060 -2.663 1.00 47.16 160 ILE A N 1
ATOM 1249 C CA . ILE A 1 160 ? 0.780 -12.367 -3.520 1.00 47.16 160 ILE A CA 1
ATOM 1250 C C . ILE A 1 160 ? 1.016 -13.544 -4.497 1.00 47.16 160 ILE A C 1
ATOM 1252 O O . ILE A 1 160 ? 0.066 -14.048 -5.088 1.00 47.16 160 ILE A O 1
ATOM 1256 N N . GLY A 1 161 ? 2.248 -14.046 -4.637 1.00 40.72 161 GLY A N 1
ATOM 1257 C CA . GLY A 1 161 ? 2.568 -15.157 -5.552 1.00 40.72 161 GLY A CA 1
ATOM 1258 C C . GLY A 1 161 ? 2.920 -16.503 -4.905 1.00 40.72 161 GLY A C 1
ATOM 1259 O O . GLY A 1 161 ? 2.975 -17.498 -5.620 1.00 40.72 161 GLY A O 1
ATOM 1260 N N . TYR A 1 162 ? 3.188 -16.548 -3.593 1.00 42.38 162 TYR A N 1
ATOM 1261 C CA . TYR A 1 162 ? 3.934 -17.669 -2.990 1.00 42.38 162 TYR A CA 1
ATOM 1262 C C . TYR A 1 162 ? 3.395 -18.225 -1.662 1.00 42.38 162 TYR A C 1
ATOM 1264 O O . TYR A 1 162 ? 3.949 -19.211 -1.179 1.00 42.38 162 TYR A O 1
ATOM 1272 N N . LYS A 1 163 ? 2.359 -17.641 -1.040 1.00 44.25 163 LYS A N 1
ATOM 1273 C CA . LYS A 1 163 ? 1.853 -18.135 0.255 1.00 44.25 163 LYS A CA 1
ATOM 1274 C C . LYS A 1 163 ? 0.492 -18.818 0.132 1.00 44.25 163 LYS A C 1
ATOM 1276 O O . LYS A 1 163 ? -0.495 -18.187 -0.239 1.00 44.25 163 LYS A O 1
ATOM 1281 N N . ASP A 1 164 ? 0.452 -20.092 0.517 1.00 44.72 164 ASP A N 1
ATOM 1282 C CA . ASP A 1 164 ? -0.785 -20.817 0.800 1.00 44.72 164 ASP A CA 1
ATOM 1283 C C . ASP A 1 164 ? -1.489 -20.239 2.037 1.00 44.72 164 ASP A C 1
ATOM 1285 O O . ASP A 1 164 ? -0.859 -19.669 2.944 1.00 44.72 164 ASP A O 1
ATOM 1289 N N . LEU A 1 165 ? -2.815 -20.410 2.082 1.00 42.75 165 LEU A N 1
ATOM 1290 C CA . LEU A 1 165 ? -3.641 -19.952 3.192 1.00 42.75 165 LEU A CA 1
ATOM 1291 C C . LEU A 1 165 ? -3.117 -20.521 4.519 1.00 42.75 165 LEU A C 1
ATOM 1293 O O . LEU A 1 165 ? -2.947 -21.728 4.666 1.00 42.75 165 LEU A O 1
ATOM 1297 N N . GLY A 1 166 ? -2.868 -19.644 5.491 1.00 41.41 166 GLY A N 1
ATOM 1298 C CA . GLY A 1 166 ? -2.396 -20.030 6.826 1.00 41.41 166 GLY A CA 1
ATOM 1299 C C . GLY A 1 166 ? -0.940 -19.682 7.125 1.00 41.41 166 GLY A C 1
ATOM 1300 O O . GLY A 1 166 ? -0.516 -19.804 8.271 1.00 41.41 166 GLY A O 1
ATOM 1301 N N . SER A 1 167 ? -0.186 -19.161 6.155 1.00 42.47 167 SER A N 1
ATOM 1302 C CA . SER A 1 167 ? 1.117 -18.559 6.433 1.00 42.47 167 SER A CA 1
ATOM 1303 C C . SER A 1 167 ? 1.036 -17.033 6.382 1.00 42.47 167 SER A C 1
ATOM 1305 O O . SER A 1 167 ? 1.415 -16.385 5.417 1.00 42.47 167 SER A O 1
ATOM 1307 N N . TYR A 1 168 ? 0.611 -16.438 7.500 1.00 48.81 168 TYR A N 1
ATOM 1308 C CA . TYR A 1 168 ? 1.277 -15.231 7.989 1.00 48.81 168 TYR A CA 1
ATOM 1309 C C . TYR A 1 168 ? 1.323 -14.051 6.975 1.00 48.81 168 TYR A C 1
ATOM 1311 O O . TYR A 1 168 ? 2.378 -13.484 6.691 1.00 48.81 168 TYR A O 1
ATOM 1319 N N . ILE A 1 169 ? 0.177 -13.667 6.398 1.00 52.19 169 ILE A N 1
ATOM 1320 C CA . ILE A 1 169 ? 0.102 -12.614 5.356 1.00 52.19 169 ILE A CA 1
ATOM 1321 C C . ILE A 1 169 ? 0.454 -11.215 5.917 1.00 52.19 169 ILE A C 1
ATOM 1323 O O . ILE A 1 169 ? 0.870 -10.324 5.183 1.00 52.19 169 ILE A O 1
ATOM 1327 N N . VAL A 1 170 ? 0.394 -11.047 7.242 1.00 52.09 170 VAL A N 1
ATOM 1328 C CA . VAL A 1 170 ? 0.769 -9.818 7.964 1.00 52.09 170 VAL A CA 1
ATOM 1329 C C . VAL A 1 170 ? 1.950 -9.982 8.916 1.00 52.09 170 VAL A C 1
ATOM 1331 O O . VAL A 1 170 ? 2.366 -8.987 9.513 1.00 52.09 170 VAL A O 1
ATOM 1334 N N . HIS A 1 171 ? 2.550 -11.175 9.023 1.00 55.56 171 HIS A N 1
ATOM 1335 C CA . HIS A 1 171 ? 3.778 -11.320 9.800 1.00 55.56 171 HIS A CA 1
ATOM 1336 C C . HIS A 1 171 ? 4.883 -12.090 9.076 1.00 55.56 171 HIS A C 1
ATOM 1338 O O . HIS A 1 171 ? 4.680 -13.080 8.391 1.00 55.56 171 HIS A O 1
ATOM 1344 N N . SER A 1 172 ? 6.095 -11.610 9.285 1.00 59.31 172 SER A N 1
ATOM 1345 C CA . SER A 1 172 ? 7.354 -12.238 8.930 1.00 59.31 172 SER A CA 1
ATOM 1346 C C . SER A 1 172 ? 7.705 -12.285 7.443 1.00 59.31 172 SER A C 1
ATOM 1348 O O . SER A 1 172 ? 7.980 -13.349 6.894 1.00 59.31 172 SER A O 1
ATOM 1350 N N . THR A 1 173 ? 7.841 -11.113 6.817 1.00 63.12 173 THR A N 1
ATOM 1351 C CA . THR A 1 173 ? 8.661 -10.968 5.596 1.00 63.12 173 THR A CA 1
ATOM 1352 C C . THR A 1 173 ? 10.047 -10.460 5.966 1.00 63.12 173 THR A C 1
ATOM 1354 O O . THR A 1 173 ? 10.170 -9.499 6.726 1.00 63.12 173 THR A O 1
ATOM 1357 N N . GLN A 1 174 ? 11.097 -11.102 5.455 1.00 66.56 174 GLN A N 1
ATOM 1358 C CA . GLN A 1 174 ? 12.448 -10.565 5.571 1.00 66.56 174 GLN A CA 1
ATOM 1359 C C . GLN A 1 174 ? 12.604 -9.401 4.596 1.00 66.56 174 GLN A C 1
ATOM 1361 O O . GLN A 1 174 ? 12.424 -9.590 3.395 1.00 66.56 174 GLN A O 1
ATOM 1366 N N . ILE A 1 175 ? 12.942 -8.217 5.115 1.00 67.50 175 ILE A N 1
ATOM 1367 C CA . ILE A 1 175 ? 13.206 -7.042 4.278 1.00 67.50 175 ILE A CA 1
ATOM 1368 C C . ILE A 1 175 ? 14.711 -6.795 4.199 1.00 67.50 175 ILE A C 1
ATOM 1370 O O . ILE A 1 175 ? 15.354 -6.445 5.197 1.00 67.50 175 ILE A O 1
ATOM 1374 N N . THR A 1 176 ? 15.274 -6.973 3.006 1.00 69.12 176 THR A N 1
ATOM 1375 C CA . THR A 1 176 ? 16.691 -6.708 2.730 1.00 69.12 176 THR A CA 1
ATOM 1376 C C . THR A 1 176 ? 16.942 -5.201 2.699 1.00 69.12 176 THR A C 1
ATOM 1378 O O . THR A 1 176 ? 16.152 -4.440 2.150 1.00 69.12 176 THR A O 1
ATOM 1381 N N . GLY A 1 177 ? 18.047 -4.747 3.301 1.00 68.38 177 GLY A N 1
ATOM 1382 C CA . GLY A 1 177 ? 18.443 -3.332 3.265 1.00 68.38 177 GLY A CA 1
ATOM 1383 C C . GLY A 1 177 ? 17.633 -2.398 4.173 1.00 68.38 177 GLY A C 1
ATOM 1384 O O . GLY A 1 177 ? 17.854 -1.184 4.131 1.00 68.38 177 GLY A O 1
ATOM 1385 N N . PHE A 1 178 ? 16.737 -2.933 5.012 1.00 73.12 178 PHE A N 1
ATOM 1386 C CA . PHE A 1 178 ? 15.967 -2.141 5.971 1.00 73.12 178 PHE A CA 1
ATOM 1387 C C . PHE A 1 178 ? 16.870 -1.332 6.905 1.00 73.12 178 PHE A C 1
ATOM 1389 O O . PHE A 1 178 ? 17.828 -1.846 7.492 1.00 73.12 178 PHE A O 1
ATOM 1396 N N . VAL A 1 179 ? 16.501 -0.071 7.107 1.00 73.69 179 VAL A N 1
ATOM 1397 C CA . VAL A 1 179 ? 17.129 0.811 8.087 1.00 73.69 179 VAL A CA 1
ATOM 1398 C C . VAL A 1 179 ? 16.188 0.986 9.260 1.00 73.69 179 VAL A C 1
ATOM 1400 O O . VAL A 1 179 ? 15.057 1.425 9.088 1.00 73.69 179 VAL A O 1
ATOM 1403 N N . GLN A 1 180 ? 16.659 0.684 10.468 1.00 69.75 180 GLN A N 1
ATOM 1404 C CA . GLN A 1 180 ? 15.864 0.930 11.663 1.00 69.75 180 GLN A CA 1
ATOM 1405 C C . GLN A 1 180 ? 15.563 2.426 11.794 1.00 69.75 180 GLN A C 1
ATOM 1407 O O . GLN A 1 180 ? 16.462 3.272 11.892 1.00 69.75 180 GLN A O 1
ATOM 1412 N N . GLU A 1 181 ? 14.274 2.739 11.801 1.00 67.31 181 GLU A N 1
ATOM 1413 C CA . GLU A 1 181 ? 13.803 4.078 12.110 1.00 67.31 181 GLU A CA 1
ATOM 1414 C C . GLU A 1 181 ? 14.016 4.370 13.589 1.00 67.31 181 GLU A C 1
ATOM 1416 O O . GLU A 1 181 ? 13.818 3.505 14.452 1.00 67.31 181 GLU A O 1
ATOM 1421 N N . ASN A 1 182 ? 14.409 5.609 13.883 1.00 63.75 182 ASN A N 1
ATOM 1422 C CA . ASN A 1 182 ? 14.527 6.083 15.256 1.00 63.75 182 ASN A CA 1
ATOM 1423 C C . ASN A 1 182 ? 13.164 6.615 15.693 1.00 63.75 182 ASN A C 1
ATOM 1425 O O . ASN A 1 182 ? 12.974 7.821 15.829 1.00 63.75 182 ASN A O 1
ATOM 1429 N N . PHE A 1 183 ? 12.207 5.713 15.886 1.00 60.31 183 PHE A N 1
ATOM 1430 C CA . PHE A 1 183 ? 10.899 6.063 16.420 1.00 60.31 183 PHE A CA 1
ATOM 1431 C C . PHE A 1 183 ? 11.074 6.668 17.830 1.00 60.31 183 PHE A C 1
ATOM 1433 O O . PHE A 1 183 ? 11.366 5.964 18.795 1.00 60.31 183 PHE A O 1
ATOM 1440 N N . THR A 1 184 ? 10.958 7.996 17.959 1.00 54.28 184 THR A N 1
ATOM 1441 C CA . THR A 1 184 ? 11.054 8.708 19.251 1.00 54.28 184 THR A CA 1
ATOM 1442 C C . THR A 1 184 ? 9.754 8.561 20.058 1.00 54.28 184 THR A C 1
ATOM 1444 O O . THR A 1 184 ? 8.786 7.985 19.565 1.00 54.28 184 THR A O 1
ATOM 1447 N N . LYS A 1 185 ? 9.679 9.102 21.288 1.00 51.25 185 LYS A N 1
ATOM 1448 C CA . LYS A 1 185 ? 8.467 9.084 22.147 1.00 51.25 185 LYS A CA 1
ATOM 1449 C C . LYS A 1 185 ? 7.173 9.553 21.449 1.00 51.25 185 LYS A C 1
ATOM 1451 O O . LYS A 1 185 ? 6.101 9.130 21.866 1.00 51.25 185 LYS A O 1
ATOM 1456 N N . LEU A 1 186 ? 7.261 10.368 20.392 1.00 53.31 186 LEU A N 1
ATOM 1457 C CA . LEU A 1 186 ? 6.117 10.774 19.560 1.00 53.31 186 LEU A CA 1
ATOM 1458 C C . LEU A 1 186 ? 5.459 9.592 18.821 1.00 53.31 186 LEU A C 1
ATOM 1460 O O . LEU A 1 186 ? 4.256 9.603 18.587 1.00 53.31 186 LEU A O 1
ATOM 1464 N N . SER A 1 187 ? 6.219 8.534 18.539 1.00 59.19 187 SER A N 1
ATOM 1465 C CA . SER A 1 187 ? 5.758 7.343 17.811 1.00 59.19 187 SER A CA 1
ATOM 1466 C C . SER A 1 187 ? 4.793 6.484 18.625 1.00 59.19 187 SER A C 1
ATOM 1468 O O . SER A 1 187 ? 3.895 5.866 18.063 1.00 59.19 187 SER A O 1
ATOM 1470 N N . LYS A 1 188 ? 4.918 6.511 19.961 1.00 61.16 188 LYS A N 1
ATOM 1471 C CA . LYS A 1 188 ? 3.970 5.846 20.862 1.00 61.16 188 LYS A CA 1
ATOM 1472 C C . LYS A 1 188 ? 2.557 6.399 20.704 1.00 61.16 188 LYS A C 1
ATOM 1474 O O . LYS A 1 188 ? 1.605 5.642 20.795 1.00 61.16 188 LYS A O 1
ATOM 1479 N N . ILE A 1 189 ? 2.420 7.688 20.409 1.00 62.78 189 ILE A N 1
ATOM 1480 C CA . ILE A 1 189 ? 1.104 8.314 20.278 1.00 62.78 189 ILE A CA 1
ATOM 1481 C C . ILE A 1 189 ? 0.375 7.790 19.028 1.00 62.78 189 ILE A C 1
ATOM 1483 O O . ILE A 1 189 ? -0.841 7.651 19.049 1.00 62.78 189 ILE A O 1
ATOM 1487 N N . PHE A 1 190 ? 1.100 7.420 17.966 1.00 65.62 190 PHE A N 1
ATOM 1488 C CA . PHE A 1 190 ? 0.520 6.739 16.802 1.00 65.62 190 PHE A CA 1
ATOM 1489 C C . PHE A 1 190 ? 0.109 5.293 17.105 1.00 65.62 190 PHE A C 1
ATOM 1491 O O . PHE A 1 190 ? -0.885 4.800 16.575 1.00 65.62 190 PHE A O 1
ATOM 1498 N N . TRP A 1 191 ? 0.860 4.618 17.972 1.00 69.00 191 TRP A N 1
ATOM 1499 C CA . TRP A 1 191 ? 0.535 3.263 18.414 1.00 69.00 191 TRP A CA 1
ATOM 1500 C C . TRP A 1 191 ? -0.697 3.257 19.316 1.00 69.00 191 TRP A C 1
ATOM 1502 O O . TRP A 1 191 ? -1.622 2.488 19.074 1.00 69.00 191 TRP A O 1
ATOM 1512 N N . ASP A 1 192 ? -0.747 4.178 20.280 1.00 67.19 192 ASP A N 1
ATOM 1513 C CA . ASP A 1 192 ? -1.898 4.402 21.159 1.00 67.19 192 ASP A CA 1
ATOM 1514 C C . ASP A 1 192 ? -3.138 4.858 20.353 1.00 67.19 192 ASP A C 1
ATOM 1516 O O . ASP A 1 192 ? -4.272 4.614 20.757 1.00 67.19 192 ASP A O 1
ATOM 1520 N N . ALA A 1 193 ? -2.926 5.476 19.185 1.00 67.75 193 ALA A N 1
ATOM 1521 C CA . ALA A 1 193 ? -3.959 5.854 18.220 1.00 67.75 193 ALA A CA 1
ATOM 1522 C C . ALA A 1 193 ? -4.490 4.696 17.352 1.00 67.75 193 ALA A C 1
ATOM 1524 O O . ALA A 1 193 ? -5.449 4.895 16.606 1.00 67.75 193 ALA A O 1
ATOM 1525 N N . GLY A 1 194 ? -3.874 3.512 17.410 1.00 70.50 194 GLY A N 1
ATOM 1526 C CA . GLY A 1 194 ? -4.292 2.346 16.628 1.00 70.50 194 GLY A CA 1
ATOM 1527 C C . GLY A 1 194 ? -3.851 2.354 15.161 1.00 70.50 194 GLY A C 1
ATOM 1528 O O . GLY A 1 194 ? -4.353 1.547 14.380 1.00 70.50 194 GLY A O 1
ATOM 1529 N N . LEU A 1 195 ? -2.912 3.222 14.757 1.00 79.31 195 LEU A N 1
ATOM 1530 C CA . LEU A 1 195 ? -2.375 3.184 13.394 1.00 79.31 195 LEU A CA 1
ATOM 1531 C C . LEU A 1 195 ? -1.479 1.973 13.171 1.00 79.31 195 LEU A C 1
ATOM 1533 O O . LEU A 1 195 ? -0.695 1.593 14.041 1.00 79.31 195 LEU A O 1
ATOM 1537 N N . ASN A 1 196 ? -1.543 1.402 11.971 1.00 83.00 196 ASN A N 1
ATOM 1538 C CA . ASN A 1 196 ? -0.651 0.311 11.614 1.00 83.00 196 ASN A CA 1
ATOM 1539 C C . ASN A 1 196 ? 0.775 0.830 11.419 1.00 83.00 196 ASN A C 1
ATOM 1541 O O . ASN A 1 196 ? 0.998 1.900 10.853 1.00 83.00 196 ASN A O 1
ATOM 1545 N N . TYR A 1 197 ? 1.751 0.042 11.85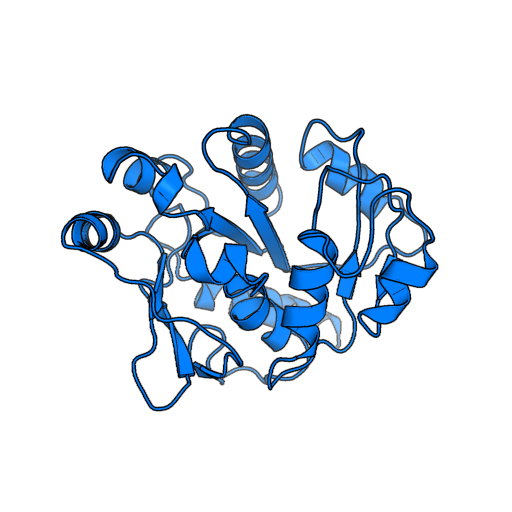0 1.00 78.50 197 TYR A N 1
ATOM 1546 C CA . TYR A 1 197 ? 3.166 0.332 11.647 1.00 78.50 197 TYR A CA 1
ATOM 1547 C C . TYR A 1 197 ? 3.948 -0.959 11.456 1.00 78.50 197 TYR A C 1
ATOM 1549 O O . TYR A 1 197 ? 3.483 -2.042 11.813 1.00 78.50 197 TYR A O 1
ATOM 1557 N N . LEU A 1 198 ? 5.150 -0.839 10.903 1.00 77.62 198 LEU A N 1
ATOM 1558 C CA . LEU A 1 198 ? 6.020 -1.980 10.660 1.00 77.62 198 LEU A CA 1
ATOM 1559 C C . LEU A 1 198 ? 6.961 -2.204 11.845 1.00 77.62 198 LEU A C 1
ATOM 1561 O O . LEU A 1 198 ? 7.689 -1.302 12.261 1.00 77.62 198 LEU A O 1
ATOM 1565 N N . SER A 1 199 ? 6.960 -3.424 12.377 1.00 70.62 199 SER A N 1
ATOM 1566 C CA . SER A 1 199 ? 7.826 -3.844 13.481 1.00 70.62 199 SER A CA 1
ATOM 1567 C C . SER A 1 199 ? 8.687 -5.039 13.089 1.00 70.62 199 SER A C 1
ATOM 1569 O O . SER A 1 199 ? 8.239 -5.919 12.355 1.00 70.62 199 SER A O 1
ATOM 1571 N N . LYS A 1 200 ? 9.915 -5.084 13.622 1.00 71.62 200 LYS A N 1
ATOM 1572 C CA . LYS A 1 200 ? 10.903 -6.158 13.438 1.00 71.62 200 LYS A CA 1
ATOM 1573 C C . LYS A 1 200 ? 11.104 -6.937 14.752 1.00 71.62 200 LYS A C 1
ATOM 1575 O O . LYS A 1 200 ? 12.092 -6.702 15.448 1.00 71.62 200 LYS A O 1
ATOM 1580 N N . PRO A 1 201 ? 10.178 -7.827 15.144 1.00 54.16 201 PRO A N 1
ATOM 1581 C CA . PRO A 1 201 ? 10.182 -8.472 16.459 1.00 54.16 201 PRO A CA 1
ATOM 1582 C C . PRO A 1 201 ? 11.299 -9.507 16.625 1.00 54.16 201 PRO A C 1
ATOM 1584 O O . PRO A 1 201 ? 11.760 -9.724 17.741 1.00 54.16 201 PRO A O 1
ATOM 1587 N N . THR A 1 202 ? 11.748 -10.154 15.545 1.00 56.62 202 THR A N 1
ATOM 1588 C CA . THR A 1 202 ? 12.737 -11.244 15.583 1.00 56.62 202 THR A CA 1
ATOM 1589 C C . THR A 1 202 ? 13.591 -11.267 14.313 1.00 56.62 202 THR A C 1
ATOM 1591 O O . THR A 1 202 ? 13.119 -10.900 13.242 1.00 56.62 202 THR A O 1
ATOM 1594 N N . GLN A 1 203 ? 14.868 -11.657 14.453 1.00 58.88 203 GLN A N 1
ATOM 1595 C CA . GLN A 1 203 ? 15.884 -12.009 13.431 1.00 58.88 203 GLN A CA 1
ATOM 1596 C C . GLN A 1 203 ? 15.585 -11.711 11.936 1.00 58.88 203 GLN A C 1
ATOM 1598 O O . GLN A 1 203 ? 15.742 -12.578 11.088 1.00 58.88 203 GLN A O 1
ATOM 1603 N N . GLY A 1 204 ? 15.210 -10.477 11.577 1.00 61.09 204 GLY A N 1
ATOM 1604 C CA . GLY A 1 204 ? 15.046 -10.075 10.169 1.00 61.09 204 GLY A CA 1
ATOM 1605 C C . GLY A 1 204 ? 13.609 -9.973 9.656 1.00 61.09 204 GLY A C 1
ATOM 1606 O O . GLY A 1 204 ? 13.419 -9.400 8.590 1.00 61.09 204 GLY A O 1
ATOM 1607 N N . TYR A 1 205 ? 12.622 -10.455 10.406 1.00 70.50 205 TYR A N 1
ATOM 1608 C CA . TYR A 1 205 ? 11.235 -10.596 9.967 1.00 70.50 205 TYR A CA 1
ATOM 1609 C C . TYR A 1 205 ? 10.370 -9.406 10.385 1.00 70.50 205 TYR A C 1
ATOM 1611 O O . TYR A 1 205 ? 10.385 -9.014 11.550 1.00 70.50 205 TYR A O 1
ATOM 1619 N N . PHE A 1 206 ? 9.613 -8.844 9.441 1.00 71.31 206 PHE A N 1
ATOM 1620 C CA . PHE A 1 206 ? 8.733 -7.691 9.646 1.00 71.31 206 PHE A CA 1
ATOM 1621 C C . PHE A 1 206 ? 7.270 -8.090 9.738 1.00 71.31 206 PHE A C 1
ATOM 1623 O O . PHE A 1 206 ? 6.842 -9.010 9.049 1.00 71.31 206 PHE A O 1
ATOM 1630 N N . HIS A 1 207 ? 6.492 -7.366 10.539 1.00 73.75 207 HIS A N 1
ATOM 1631 C CA . HIS A 1 207 ? 5.038 -7.494 10.579 1.00 73.75 207 HIS A CA 1
ATOM 1632 C C . HIS A 1 207 ? 4.345 -6.142 10.677 1.00 73.75 207 HIS A C 1
ATOM 1634 O O . HIS A 1 207 ? 4.925 -5.177 11.184 1.00 73.75 207 HIS A O 1
ATOM 1640 N N . ILE A 1 208 ? 3.094 -6.108 10.220 1.00 78.62 208 ILE A N 1
ATOM 1641 C CA . ILE A 1 208 ? 2.186 -5.004 10.508 1.00 78.62 208 ILE A CA 1
ATOM 1642 C C . ILE A 1 208 ? 1.657 -5.186 11.928 1.00 78.62 208 ILE A C 1
ATOM 1644 O O . ILE A 1 208 ? 1.020 -6.187 12.244 1.00 78.62 208 ILE A O 1
ATOM 1648 N N . VAL A 1 209 ? 1.919 -4.205 12.784 1.00 77.06 209 VAL A N 1
ATOM 1649 C CA . VAL A 1 209 ? 1.330 -4.124 14.122 1.00 77.06 209 VAL A CA 1
ATOM 1650 C C . VAL A 1 209 ? -0.063 -3.498 14.038 1.00 77.06 209 VAL A C 1
ATOM 1652 O O . VAL A 1 209 ? -0.334 -2.722 13.123 1.00 77.06 209 VAL A O 1
ATOM 1655 N N . ASN A 1 210 ? -0.928 -3.821 15.004 1.00 80.75 210 ASN A N 1
ATOM 1656 C CA . ASN A 1 210 ? -2.370 -3.542 15.062 1.00 80.75 210 ASN A CA 1
ATOM 1657 C C . ASN A 1 210 ? -3.184 -4.364 14.056 1.00 80.75 210 ASN A C 1
ATOM 1659 O O . ASN A 1 210 ? -4.097 -5.078 14.463 1.00 80.75 210 ASN A O 1
ATOM 1663 N N . GLY A 1 211 ? -2.825 -4.326 12.772 1.00 83.25 211 GLY A N 1
ATOM 1664 C CA . GLY A 1 211 ? -3.450 -5.162 11.747 1.00 83.25 211 GLY A CA 1
ATOM 1665 C C . GLY A 1 211 ? -4.911 -4.798 11.468 1.00 83.25 211 GLY A C 1
ATOM 1666 O O . GLY A 1 211 ? -5.706 -5.684 11.161 1.00 83.25 211 GLY A O 1
ATOM 1667 N N . LEU A 1 212 ? -5.272 -3.517 11.586 1.00 86.88 212 LEU A N 1
ATOM 1668 C CA . LEU A 1 212 ? -6.649 -3.021 11.490 1.00 86.88 212 LEU A CA 1
ATOM 1669 C C . LEU A 1 212 ? -6.874 -2.163 10.242 1.00 86.88 212 LEU A C 1
ATOM 1671 O O . LEU A 1 212 ? -6.067 -1.296 9.900 1.00 86.88 212 LEU A O 1
ATOM 1675 N N . ASN A 1 213 ? -8.026 -2.345 9.602 1.00 89.50 213 ASN A N 1
ATOM 1676 C CA . ASN A 1 213 ? -8.520 -1.419 8.588 1.00 89.50 213 ASN A CA 1
ATOM 1677 C C . ASN A 1 213 ? -9.028 -0.110 9.221 1.00 89.50 213 ASN A C 1
ATOM 1679 O O . ASN A 1 213 ? -9.227 -0.017 10.430 1.00 89.50 213 ASN A O 1
ATOM 1683 N N . SER A 1 214 ? -9.278 0.901 8.388 1.00 89.81 214 SER A N 1
ATOM 1684 C CA . SER A 1 214 ? -9.692 2.263 8.764 1.00 89.81 214 SER A CA 1
ATOM 1685 C C . SER A 1 214 ? -11.108 2.380 9.354 1.00 89.81 214 SER A C 1
ATOM 1687 O O . SER A 1 214 ? -11.629 3.476 9.545 1.00 89.81 214 SER A O 1
ATOM 1689 N N . ASP A 1 215 ? -11.786 1.258 9.587 1.00 88.75 215 ASP A N 1
ATOM 1690 C CA . ASP A 1 215 ? -12.980 1.181 10.433 1.00 88.75 215 ASP A CA 1
ATOM 1691 C C . ASP A 1 215 ? -12.644 0.896 11.907 1.00 88.75 215 ASP A C 1
ATOM 1693 O O . ASP A 1 215 ? -13.542 0.871 12.750 1.00 88.75 215 ASP A O 1
ATOM 1697 N N . ASN A 1 216 ? -11.358 0.682 12.210 1.00 85.06 216 ASN A N 1
ATOM 1698 C CA . ASN A 1 216 ? -10.809 0.333 13.516 1.00 85.06 216 ASN A CA 1
ATOM 1699 C C . ASN A 1 216 ? -11.469 -0.904 14.159 1.00 85.06 216 ASN A C 1
ATOM 1701 O O . ASN A 1 216 ? -11.537 -1.020 15.383 1.00 85.06 216 ASN A O 1
ATOM 1705 N N . LYS A 1 217 ? -12.008 -1.808 13.331 1.00 86.44 217 LYS A N 1
ATOM 1706 C CA . LYS A 1 217 ? -12.761 -2.997 13.766 1.00 86.44 217 LYS A CA 1
ATOM 1707 C C . LYS A 1 217 ? -12.366 -4.235 12.981 1.00 86.44 217 LYS A C 1
ATOM 1709 O O . LYS A 1 217 ? -12.204 -5.303 13.562 1.00 86.44 217 LYS A O 1
ATOM 1714 N N . THR A 1 218 ? -12.238 -4.101 11.666 1.00 88.94 218 THR A N 1
ATOM 1715 C CA . THR A 1 218 ? -11.993 -5.231 10.778 1.00 88.94 218 THR A CA 1
ATOM 1716 C C . THR A 1 218 ? -10.498 -5.477 10.663 1.00 88.94 218 THR A C 1
ATOM 1718 O O . THR A 1 218 ? -9.748 -4.603 10.219 1.00 88.94 218 THR A O 1
ATOM 1721 N N . PHE A 1 219 ? -10.063 -6.688 11.006 1.00 87.75 219 PHE A N 1
ATOM 1722 C CA . PHE A 1 219 ? -8.680 -7.103 10.794 1.00 87.75 219 PHE A CA 1
ATOM 1723 C C . PHE A 1 219 ? -8.350 -7.189 9.301 1.00 87.75 219 PHE A C 1
ATOM 1725 O O . PHE A 1 219 ? -9.123 -7.734 8.511 1.00 87.75 219 PHE A O 1
ATOM 1732 N N . ILE A 1 220 ? -7.168 -6.699 8.929 1.00 86.19 220 ILE A N 1
ATOM 1733 C CA . ILE A 1 220 ? -6.631 -6.779 7.563 1.00 86.19 220 ILE A CA 1
ATOM 1734 C C . ILE A 1 220 ? -6.592 -8.239 7.098 1.00 86.19 220 ILE A C 1
ATOM 1736 O O . ILE A 1 220 ? -7.008 -8.548 5.987 1.00 86.19 220 ILE A O 1
ATOM 1740 N N . GLU A 1 221 ? -6.148 -9.146 7.970 1.00 80.62 221 GLU A N 1
ATOM 1741 C CA . GLU A 1 221 ? -6.025 -10.574 7.664 1.00 80.62 221 GLU A CA 1
ATOM 1742 C C . GLU A 1 221 ? -7.365 -11.219 7.293 1.00 80.62 221 GLU A C 1
ATOM 1744 O O . GLU A 1 221 ? -7.432 -11.948 6.306 1.00 80.62 221 GLU A O 1
ATOM 1749 N N . LEU A 1 222 ? -8.445 -10.893 8.013 1.00 83.31 222 LEU A N 1
ATOM 1750 C CA . LEU A 1 222 ? -9.781 -11.398 7.684 1.00 83.31 222 LEU A CA 1
ATOM 1751 C C . LEU A 1 222 ? -10.199 -10.957 6.283 1.00 83.31 222 LEU A C 1
ATOM 1753 O O . LEU A 1 222 ? -10.696 -11.771 5.507 1.00 83.31 222 LEU A O 1
ATOM 1757 N N . LYS A 1 223 ? -9.931 -9.695 5.926 1.00 84.75 223 LYS A N 1
ATOM 1758 C CA . LYS A 1 223 ? -10.292 -9.186 4.604 1.00 84.75 223 LYS A CA 1
ATOM 1759 C C . LYS A 1 223 ? -9.507 -9.861 3.478 1.00 84.75 223 LYS A C 1
ATOM 1761 O O . LYS A 1 223 ? -10.064 -10.162 2.425 1.00 84.75 223 LYS A O 1
ATOM 1766 N N . LEU A 1 224 ? -8.225 -10.136 3.708 1.00 80.56 224 LEU A N 1
ATOM 1767 C CA . LEU A 1 224 ? -7.384 -10.863 2.758 1.00 80.56 224 LEU A CA 1
ATOM 1768 C C . LEU A 1 224 ? -7.833 -12.323 2.595 1.00 80.56 224 LEU A C 1
ATOM 1770 O O . LEU A 1 224 ? -7.844 -12.826 1.473 1.00 80.56 224 LEU A O 1
ATOM 1774 N N . ILE A 1 225 ? -8.261 -12.983 3.679 1.00 77.88 225 ILE A N 1
ATOM 1775 C CA . ILE A 1 225 ? -8.838 -14.336 3.631 1.00 77.88 225 ILE A CA 1
ATOM 1776 C C . ILE A 1 225 ? -10.148 -14.346 2.831 1.00 77.88 225 ILE A C 1
ATOM 1778 O O . ILE A 1 225 ? -10.333 -15.229 1.998 1.00 77.88 225 ILE A O 1
ATOM 1782 N N . GLU A 1 226 ? -11.039 -13.370 3.038 1.00 82.62 226 GLU A N 1
ATOM 1783 C CA . GLU A 1 226 ? -12.280 -13.242 2.255 1.00 82.62 226 GLU A CA 1
ATOM 1784 C C . GLU A 1 226 ? -11.999 -13.141 0.749 1.00 82.62 226 GLU A C 1
ATOM 1786 O O . GLU A 1 226 ? -12.601 -13.866 -0.044 1.00 82.62 226 GLU A O 1
ATOM 1791 N N . ILE A 1 227 ? -11.068 -12.261 0.364 1.00 78.56 227 ILE A N 1
ATOM 1792 C CA . ILE A 1 227 ? -10.642 -12.069 -1.029 1.00 78.56 227 ILE A CA 1
ATOM 1793 C C . ILE A 1 227 ? -10.093 -13.379 -1.600 1.00 78.56 227 ILE A C 1
ATOM 1795 O O . ILE A 1 227 ? -10.517 -13.810 -2.672 1.00 78.56 227 ILE A O 1
ATOM 1799 N N . TRP A 1 228 ? -9.202 -14.047 -0.864 1.00 73.44 228 TRP A N 1
ATOM 1800 C CA . TRP A 1 228 ? -8.619 -15.311 -1.302 1.00 73.44 228 TRP A CA 1
ATOM 1801 C C . TRP A 1 228 ? -9.668 -16.405 -1.480 1.00 73.44 228 TRP A C 1
ATOM 1803 O O . TRP A 1 228 ? -9.647 -17.098 -2.491 1.00 73.44 228 TRP A O 1
ATOM 1813 N N . LEU A 1 229 ? -10.595 -16.565 -0.528 1.00 76.12 229 LEU A N 1
ATOM 1814 C CA . LEU A 1 229 ? -11.630 -17.599 -0.599 1.00 76.12 229 LEU A CA 1
ATOM 1815 C C . LEU A 1 229 ? -12.522 -17.381 -1.815 1.00 76.12 229 LEU A C 1
ATOM 1817 O O . LEU A 1 229 ? -12.787 -18.324 -2.558 1.00 76.12 229 LEU A O 1
ATOM 1821 N N . ARG A 1 230 ? -12.935 -16.136 -2.060 1.00 78.75 230 ARG A N 1
ATOM 1822 C CA . ARG A 1 230 ? -13.690 -15.772 -3.259 1.00 78.75 230 ARG A CA 1
ATOM 1823 C C . ARG A 1 230 ? -12.922 -16.131 -4.533 1.00 78.75 230 ARG A C 1
ATOM 1825 O O . ARG A 1 230 ? -13.498 -16.729 -5.436 1.00 78.75 230 ARG A O 1
ATOM 1832 N N . ASP A 1 231 ? -11.641 -15.784 -4.615 1.00 69.44 231 ASP A N 1
ATOM 1833 C CA . ASP A 1 231 ? -10.842 -15.996 -5.827 1.00 69.44 231 ASP A CA 1
ATOM 1834 C C . ASP A 1 231 ? -10.464 -17.471 -6.036 1.00 69.44 231 ASP A C 1
ATOM 1836 O O . ASP A 1 231 ? -10.424 -17.948 -7.169 1.00 69.44 231 ASP A O 1
ATOM 1840 N N . GLY A 1 232 ? -10.237 -18.220 -4.955 1.00 59.31 232 GLY A N 1
ATOM 1841 C CA . GLY A 1 232 ? -10.019 -19.665 -4.983 1.00 59.31 232 GLY A CA 1
ATOM 1842 C C . GLY A 1 232 ? -11.260 -20.430 -5.440 1.00 59.31 232 GLY A C 1
ATOM 1843 O O . GLY A 1 232 ? -11.141 -21.366 -6.224 1.00 59.31 232 GLY A O 1
ATOM 1844 N N . LEU A 1 233 ? -12.455 -19.985 -5.034 1.00 54.66 233 LEU A N 1
ATOM 1845 C CA . LEU A 1 233 ? -13.728 -20.550 -5.494 1.00 54.66 233 LEU A CA 1
ATOM 1846 C C . LEU A 1 233 ? -14.020 -20.255 -6.974 1.00 54.66 233 LEU A C 1
ATOM 1848 O O . LEU A 1 233 ? -14.715 -21.041 -7.603 1.00 54.66 233 LEU A O 1
ATOM 1852 N N . LYS A 1 234 ? -13.478 -19.173 -7.551 1.00 52.56 234 LYS A N 1
ATOM 1853 C CA . LYS A 1 234 ? -13.575 -18.892 -9.000 1.00 52.56 234 LYS A CA 1
ATOM 1854 C C . LYS A 1 234 ? -12.696 -19.816 -9.859 1.00 52.56 234 LYS A C 1
ATOM 1856 O O . LYS A 1 234 ? -12.868 -19.844 -11.074 1.00 52.56 234 LYS A O 1
ATOM 1861 N N . LYS A 1 235 ? -11.718 -20.513 -9.262 1.00 46.12 235 LYS A N 1
ATOM 1862 C CA . LYS A 1 235 ? -10.794 -21.427 -9.962 1.00 46.12 235 LYS A CA 1
ATOM 1863 C C . LYS A 1 235 ? -11.283 -22.886 -10.005 1.00 46.12 235 LYS A C 1
ATOM 1865 O O . LYS A 1 235 ? -10.562 -23.724 -10.547 1.00 46.12 235 LYS A O 1
ATOM 1870 N N . ILE A 1 236 ? -12.456 -23.182 -9.435 1.00 38.59 236 ILE A N 1
ATOM 1871 C CA . ILE A 1 236 ? -13.129 -24.495 -9.453 1.00 38.59 236 ILE A CA 1
ATOM 1872 C C . ILE A 1 236 ? -14.301 -24.426 -10.431 1.00 38.59 236 ILE A C 1
ATOM 1874 O O . ILE A 1 236 ? -14.464 -25.392 -11.208 1.00 38.59 236 ILE A O 1
#

Foldseek 3Di:
DEDLPFADQWDKDQALVVQVVVVTPPDDCQDLVSLLLNQQCPFPLHFRIDIYGYDNPDPEVVSVVVSQVPDPPHDDDQEAEDEDECVVCVSRVLRVLVVLVVDLLHAYEYEYEPVRCVALVSLLCQQAVSQGQRYAYEYDYPVCSSSSNNPCCNLQVSDPPDDDPPPDSFKFTQRPPDDDDPCPPRNVSSVVSLHWYWDDPDDRMIGTPSQGHSSSPHGNSVSVVVSVVVVVVVVD

Organism: NCBI:txid157687

Sequence (236 aa):
MFYKDFAISPTFITEPGDLLELNISGLNENHNFYKLIASAYSQAYTPLNVVVYGNNTAATFTELMNTYINHEDAFEVTNWITNMDIVSEKTYINSIVSYAKTDKDKQFFIAVDYEKVGSAAEAVKLQTENNVNNVAFVIEGTKNLAKGNWLTGALVGGTIGYKDLGSYIVHSTQITGFVQENFTKLSKIFWDAGLNYLSKPTQGYFHIVNGLNSDNKTFIELKLIEIWLRDGLKKI